Protein AF-A0A816B1X6-F1 (afdb_monomer)

Secondary structure (DSSP, 8-state):
-HHHHHT-SSEEEEE-HHHHH-HHHHHHHHHHHHTT--EEEEE--TT----THHHHHHTTSPPEETT-GGGHHHHHHHHHHHHHHHHHHTT---SS-S--HHHHHHHHHHHHHHHHHHHHHHGGGTT--HHHHHHHHHHHHHHT-TTSHHHHHSTT----------SS-HHHHHHHHHHHHHHHHHHHHHHHHHHHHHHHHHHHHHHHHHHHHHHHHHHHHHHHHHHHHHHHHHHHHHHHHHHHHHHHHHHHHHHHHHHHHHHHHHHHHHHHHHHHHHHHHHHHHHHHHHHHHHHHHHHHHHHHHHHHHHHHHHHHHHHHHHHHHHHHHTTS-----HHHHHHHHHHHHHHHHHHHHTT-

Radius of gyration: 70.16 Å; Cα contacts (8 Å, |Δi|>4): 125; chains: 1; bounding box: 157×41×198 Å

Foldseek 3Di:
DLVCLLPDQEAEAADDPVCLPDPVSLVSLVSNVVSVRHYAYEDQDPPDDRDDSVVVVPPPHDYQYCNPPVCNVVSVVVVLVVSVVSVPVVVDDDPDRPDDPVVVVVVCVVSVVVVVVVVVVVVVPPPADPVRNVVVVVVVVVVPDPPPPVVVVVPPPDDDDPPDDDDDDVVVVVVVVVVVVVVVVVVVVVVVVVVVVVVVVVVVVVVVVVVVVVVVVVVVVVVVVVVVVVVVVVVVVVVVVVVVVVVVVVVVVVVVVVVVVVVVVVVVVVVVVVVVVVVVVVVVVVVVVVVVVVVVVVVVVVVVVVVVVVVVVVVVVVVVVVVVVVVVPVVDDPDDDVVVVVVVVVVVVVVVVVVVVVVD

Solvent-accessible surface area (backbone atoms only — not comparable to full-atom values): 20559 Å² total; per-residue (Å²): 109,71,67,58,54,74,72,38,81,60,45,78,43,72,42,36,66,67,44,72,70,31,70,63,55,50,48,50,57,50,48,33,55,75,70,69,39,50,70,46,45,31,34,57,37,85,85,54,71,77,58,71,78,58,33,65,70,42,77,85,53,74,74,37,48,62,46,40,73,98,42,29,67,64,32,47,52,51,50,52,52,51,54,51,50,51,42,56,74,72,67,56,81,75,83,63,76,90,73,51,74,63,53,58,54,54,49,49,48,53,49,49,56,50,50,46,56,53,39,62,74,54,67,77,51,86,86,44,56,75,68,51,47,51,48,49,53,51,50,52,58,44,71,74,40,94,78,60,70,70,68,66,70,66,71,78,77,72,86,78,86,88,84,87,84,89,75,97,58,61,69,62,54,53,49,51,51,53,50,48,52,52,51,49,53,51,51,51,53,52,50,52,53,50,51,53,50,51,54,51,50,52,53,56,48,52,52,49,53,53,50,50,51,51,50,52,54,51,51,52,52,52,51,52,51,51,51,51,54,51,50,52,51,51,52,52,51,51,52,53,52,53,52,51,52,50,54,50,52,53,51,52,53,52,51,53,51,52,52,51,52,52,52,51,55,48,51,53,51,50,53,52,46,55,51,52,50,54,52,50,53,54,50,52,52,53,53,50,54,51,50,53,50,50,52,52,50,52,53,50,51,52,51,53,51,50,51,49,51,51,54,50,50,51,51,50,51,51,48,52,52,49,50,54,52,48,66,65,52,63,80,74,63,100,70,87,60,62,68,58,53,52,52,51,54,54,50,52,53,54,51,54,52,52,55,56,60,75,74,108

Mean predicted aligned error: 20.48 Å

Sequence (360 aa):
MGEAVENSYVVLLCMTDGYSKSAFCTKEAKYAVEKKIPVIPCMVEKTFRPSGGLGIIKSDLKHIKLFDEDKFDENFEELIDEINAIEIGLGMKSAAPIMDIDFRDHFNAFISEHIESIRNCHLHRENLTENEFGTILYKLIQAFSPETLESFQNDQSNSVDTRQLETHDNNHLIQHLLENDKKLTELVRIQEEIYARNQQYLLEYDERIAAFIRFQEQTNKNFMQQQINQNEHLSSLIHVQEEQQRNYAYLQQSQLFNQNQQSIQLEYRQQDQEKNDRISEQLIQHIQQLTELIVKQQQQHAKDTESLHQLVNQSLENNNQYFSLLHVQHRQANQFDFNLFMKLVQTIILLCTLLAVLKK

Structure (mmCIF, N/CA/C/O backbone):
data_AF-A0A816B1X6-F1
#
_entry.id   AF-A0A816B1X6-F1
#
loop_
_atom_site.group_PDB
_atom_site.id
_atom_site.type_symbol
_atom_site.label_atom_id
_atom_site.label_alt_id
_atom_site.label_comp_id
_atom_site.label_asym_id
_atom_site.label_entity_id
_atom_site.label_seq_id
_atom_site.pdbx_PDB_ins_code
_atom_site.Cartn_x
_atom_site.Cartn_y
_atom_site.Cartn_z
_atom_site.occupancy
_atom_site.B_iso_or_equiv
_atom_site.auth_seq_id
_atom_site.auth_comp_id
_atom_site.auth_asym_id
_atom_site.auth_atom_id
_atom_site.pdbx_PDB_model_num
ATOM 1 N N . MET A 1 1 ? 27.777 6.962 -15.784 1.00 59.69 1 MET A N 1
ATOM 2 C CA . MET A 1 1 ? 28.143 5.596 -16.223 1.00 59.69 1 MET A CA 1
ATOM 3 C C . MET A 1 1 ? 27.628 4.541 -15.249 1.00 59.69 1 MET A C 1
ATOM 5 O O . MET A 1 1 ? 26.728 3.818 -15.641 1.00 59.69 1 MET A O 1
ATOM 9 N N . GLY A 1 2 ? 28.057 4.508 -13.977 1.00 74.00 2 GLY A N 1
ATOM 10 C CA . GLY A 1 2 ? 27.531 3.533 -12.996 1.00 74.00 2 GLY A CA 1
ATOM 11 C C . GLY A 1 2 ? 26.004 3.556 -12.814 1.00 74.00 2 GLY A C 1
ATOM 12 O O . GLY A 1 2 ? 25.383 2.503 -12.815 1.00 74.00 2 GLY A O 1
ATOM 13 N N . GLU A 1 3 ? 25.400 4.745 -12.774 1.00 77.69 3 GLU A N 1
ATOM 14 C CA . GLU A 1 3 ? 23.940 4.921 -12.681 1.00 77.69 3 GLU A CA 1
ATOM 15 C C . GLU A 1 3 ? 23.177 4.338 -13.884 1.00 77.69 3 GLU A C 1
ATOM 17 O O . GLU A 1 3 ? 22.085 3.802 -13.724 1.00 77.69 3 GLU A O 1
ATOM 22 N N . ALA A 1 4 ? 23.755 4.392 -15.089 1.00 81.75 4 ALA A N 1
ATOM 23 C CA . ALA A 1 4 ? 23.133 3.799 -16.271 1.00 81.75 4 ALA A CA 1
ATOM 24 C C . ALA A 1 4 ? 23.114 2.271 -16.157 1.00 81.75 4 ALA A C 1
ATOM 26 O O . ALA A 1 4 ? 22.091 1.653 -16.422 1.00 81.75 4 ALA A O 1
ATOM 27 N N . VAL A 1 5 ? 24.218 1.675 -15.692 1.00 86.00 5 VAL A N 1
ATOM 28 C CA . VAL A 1 5 ? 24.295 0.234 -15.424 1.00 86.00 5 VAL A CA 1
ATOM 29 C C . VAL A 1 5 ? 23.286 -0.157 -14.342 1.00 86.00 5 VAL A C 1
ATOM 31 O O . VAL A 1 5 ? 22.498 -1.060 -14.568 1.00 86.00 5 VAL A O 1
ATOM 34 N N . GLU A 1 6 ? 23.239 0.553 -13.211 1.00 86.56 6 GLU A N 1
ATOM 35 C CA . GLU A 1 6 ? 22.339 0.238 -12.085 1.00 86.56 6 GLU A CA 1
ATOM 36 C C . GLU A 1 6 ? 20.851 0.266 -12.431 1.00 86.56 6 GLU A C 1
ATOM 38 O O . GLU A 1 6 ? 20.090 -0.532 -11.889 1.00 86.56 6 GLU A O 1
ATOM 43 N N . ASN A 1 7 ? 20.450 1.162 -13.330 1.00 84.06 7 ASN A N 1
ATOM 44 C CA . ASN A 1 7 ? 19.066 1.279 -13.786 1.00 84.06 7 ASN A CA 1
ATOM 45 C C . ASN A 1 7 ? 18.779 0.449 -15.048 1.00 84.06 7 ASN A C 1
ATOM 47 O O . ASN A 1 7 ? 17.659 0.478 -15.557 1.00 84.06 7 ASN A O 1
ATOM 51 N N . SER A 1 8 ? 19.775 -0.268 -15.577 1.00 86.25 8 SER A N 1
ATOM 52 C CA . SER A 1 8 ? 19.594 -1.103 -16.760 1.00 86.25 8 SER A CA 1
ATOM 53 C C . SER A 1 8 ? 18.896 -2.404 -16.407 1.00 86.25 8 SER A C 1
ATOM 55 O O . SER A 1 8 ? 19.219 -3.073 -15.427 1.00 86.25 8 SER A O 1
ATOM 57 N N . TYR A 1 9 ? 17.979 -2.795 -17.285 1.00 87.44 9 TYR A N 1
ATOM 58 C CA . TYR A 1 9 ? 17.340 -4.099 -17.235 1.00 87.44 9 TYR A CA 1
ATOM 59 C C . TYR A 1 9 ? 18.311 -5.237 -17.588 1.00 87.44 9 TYR A C 1
ATOM 61 O O . TYR A 1 9 ? 18.392 -6.264 -16.917 1.00 87.44 9 TYR A O 1
ATOM 69 N N . VAL A 1 10 ? 19.078 -5.009 -18.649 1.00 90.50 10 VAL A N 1
ATOM 70 C CA . VAL A 1 10 ? 20.092 -5.901 -19.200 1.00 90.50 10 VAL A CA 1
ATOM 71 C C . VAL A 1 10 ? 21.207 -5.038 -19.779 1.00 90.50 10 VAL A C 1
ATOM 73 O O . VAL A 1 10 ? 20.954 -3.940 -20.276 1.00 90.50 10 VAL A O 1
ATOM 76 N N . VAL A 1 11 ? 22.446 -5.517 -19.714 1.00 91.38 11 VAL A N 1
ATOM 77 C CA . VAL A 1 11 ? 23.609 -4.828 -20.282 1.00 91.38 11 VAL A CA 1
ATOM 78 C C . VAL A 1 11 ? 24.141 -5.620 -21.471 1.00 91.38 11 VAL A C 1
ATOM 80 O O . VAL A 1 11 ? 24.564 -6.767 -21.330 1.00 91.38 11 VAL A O 1
ATOM 83 N N . LEU A 1 12 ? 24.159 -4.997 -22.649 1.00 92.62 12 LEU A N 1
ATOM 84 C CA . LEU A 1 12 ? 24.750 -5.582 -23.852 1.00 92.62 12 LEU A CA 1
ATOM 85 C C . LEU A 1 12 ? 26.245 -5.256 -23.912 1.00 92.62 12 LEU A C 1
ATOM 87 O O . LEU A 1 12 ? 26.636 -4.088 -23.896 1.00 92.62 12 LEU A O 1
ATOM 91 N N . LEU A 1 13 ? 27.094 -6.279 -24.012 1.00 90.75 13 LEU A N 1
ATOM 92 C CA . LEU A 1 13 ? 28.531 -6.090 -24.216 1.00 90.75 13 LEU A CA 1
ATOM 93 C C . LEU A 1 13 ? 28.852 -6.231 -25.699 1.00 90.75 13 LEU A C 1
ATOM 95 O O . LEU A 1 13 ? 29.117 -7.335 -26.174 1.00 90.75 13 LEU A O 1
ATOM 99 N N . CYS A 1 14 ? 28.857 -5.117 -26.426 1.00 90.12 14 CYS A N 1
ATOM 100 C CA . CYS A 1 14 ? 29.304 -5.071 -27.818 1.00 90.12 14 CYS A CA 1
ATOM 101 C C . CYS A 1 14 ? 30.832 -5.204 -27.881 1.00 90.12 14 CYS A C 1
ATOM 103 O O . CYS A 1 14 ? 31.584 -4.233 -27.801 1.00 90.12 14 CYS A O 1
ATOM 105 N N . MET A 1 15 ? 31.293 -6.443 -27.971 1.00 85.19 15 MET A N 1
ATOM 106 C CA . MET A 1 15 ? 32.690 -6.814 -27.836 1.00 85.19 15 MET A CA 1
ATOM 107 C C . MET A 1 15 ? 33.475 -6.619 -29.137 1.00 85.19 15 MET A C 1
ATOM 109 O O . MET A 1 15 ? 33.272 -7.337 -30.119 1.00 85.19 15 MET A O 1
ATOM 113 N N . THR A 1 16 ? 34.424 -5.687 -29.083 1.00 86.94 16 THR A N 1
ATOM 114 C CA . THR A 1 16 ? 35.474 -5.423 -30.081 1.00 86.94 16 THR A CA 1
ATOM 115 C C . THR A 1 16 ? 36.857 -5.496 -29.434 1.00 86.94 16 THR A C 1
ATOM 117 O O . THR A 1 16 ? 36.987 -5.466 -28.202 1.00 86.94 16 THR A O 1
ATOM 120 N N . ASP A 1 17 ? 37.916 -5.498 -30.248 1.00 84.81 17 ASP A N 1
ATOM 121 C CA . ASP A 1 17 ? 39.283 -5.324 -29.740 1.00 84.81 17 ASP A CA 1
ATOM 122 C C . ASP A 1 17 ? 39.435 -4.025 -28.918 1.00 84.81 17 ASP A C 1
ATOM 124 O O . ASP A 1 17 ? 39.965 -4.047 -27.801 1.00 84.81 17 ASP A O 1
ATOM 128 N N . GLY A 1 18 ? 38.866 -2.913 -29.398 1.00 84.00 18 GLY A N 1
ATOM 129 C CA . GLY A 1 18 ? 38.868 -1.623 -28.697 1.00 84.00 18 GLY A CA 1
ATOM 130 C C . GLY A 1 18 ? 38.126 -1.655 -27.357 1.00 84.00 18 GLY A C 1
ATOM 131 O O . GLY A 1 18 ? 38.642 -1.158 -26.352 1.00 84.00 18 GLY A O 1
ATOM 132 N N . TYR A 1 19 ? 36.964 -2.314 -27.307 1.00 85.62 19 TYR A N 1
ATOM 133 C CA . TYR A 1 19 ? 36.205 -2.522 -26.070 1.00 85.62 19 TYR A CA 1
ATOM 134 C C . TYR A 1 19 ? 37.051 -3.255 -25.019 1.00 85.62 19 TYR A C 1
ATOM 136 O O . TYR A 1 19 ? 37.090 -2.865 -23.853 1.00 85.62 19 TYR A O 1
ATOM 144 N N . SER A 1 20 ? 37.794 -4.282 -25.443 1.00 83.00 20 SER A N 1
ATOM 145 C CA . SER A 1 20 ? 38.623 -5.096 -24.547 1.00 83.00 20 SER A CA 1
ATOM 146 C C . SER A 1 20 ? 39.844 -4.378 -23.979 1.00 83.00 20 SER A C 1
ATOM 148 O O . SER A 1 20 ? 40.277 -4.671 -22.864 1.00 83.00 20 SER A O 1
ATOM 150 N N . LYS A 1 21 ? 40.382 -3.414 -24.730 1.00 84.00 21 LYS A N 1
ATOM 151 C CA . LYS A 1 21 ? 41.523 -2.586 -24.320 1.00 84.00 21 LYS A CA 1
ATOM 152 C C . LYS A 1 21 ? 41.098 -1.405 -23.447 1.00 84.00 21 LYS A C 1
ATOM 154 O O . LYS A 1 21 ? 41.918 -0.870 -22.701 1.00 84.00 21 LYS A O 1
ATOM 159 N N . SER A 1 22 ? 39.826 -1.010 -23.500 1.00 86.38 22 SER A N 1
ATOM 160 C CA . SER A 1 22 ? 39.285 0.068 -22.678 1.00 86.38 22 SER A CA 1
ATOM 161 C C . SER A 1 22 ? 39.101 -0.369 -21.222 1.00 86.38 22 SER A C 1
ATOM 163 O O . SER A 1 22 ? 38.270 -1.219 -20.880 1.00 86.38 22 SER A O 1
ATOM 165 N N . ALA A 1 23 ? 39.853 0.274 -20.325 1.00 85.44 23 ALA A N 1
ATOM 166 C CA . ALA A 1 23 ? 39.720 0.071 -18.886 1.00 85.44 23 ALA A CA 1
ATOM 167 C C . ALA A 1 23 ? 38.339 0.498 -18.357 1.00 85.44 23 ALA A C 1
ATOM 169 O O . ALA A 1 23 ? 37.877 -0.063 -17.365 1.00 85.44 23 ALA A O 1
ATOM 170 N N . PHE A 1 24 ? 37.679 1.465 -19.004 1.00 85.94 24 PHE A N 1
ATOM 171 C CA . PHE A 1 24 ? 36.337 1.915 -18.628 1.00 85.94 24 PHE A CA 1
ATOM 172 C C . PHE A 1 24 ? 35.289 0.859 -18.974 1.00 85.94 24 PHE A C 1
ATOM 174 O O . PHE A 1 24 ? 34.599 0.392 -18.073 1.00 85.94 24 PHE A O 1
ATOM 181 N N . CYS A 1 25 ? 35.273 0.378 -20.218 1.00 84.81 25 CYS A N 1
ATOM 182 C CA . CYS A 1 25 ? 34.339 -0.658 -20.666 1.00 84.81 25 CYS A CA 1
ATOM 183 C C . CYS A 1 25 ? 34.497 -1.953 -19.856 1.00 84.81 25 CYS A C 1
ATOM 185 O O . CYS A 1 25 ? 33.522 -2.555 -19.414 1.00 84.81 25 CYS A O 1
ATOM 187 N N . THR A 1 26 ? 35.743 -2.344 -19.563 1.00 86.00 26 THR A N 1
ATOM 188 C CA . THR A 1 26 ? 36.016 -3.516 -18.718 1.00 86.00 26 THR A CA 1
ATOM 189 C C . THR A 1 26 ? 35.516 -3.327 -17.282 1.00 86.00 26 THR A C 1
ATOM 191 O O . THR A 1 26 ? 35.039 -4.282 -16.669 1.00 86.00 26 THR A O 1
ATOM 194 N N . LYS A 1 27 ? 35.628 -2.117 -16.717 1.00 87.75 27 LYS A N 1
ATOM 195 C CA . LYS A 1 27 ? 35.089 -1.809 -15.384 1.00 87.75 27 LYS A CA 1
ATOM 196 C C . LYS A 1 27 ? 33.565 -1.826 -15.380 1.00 87.75 27 LYS A C 1
ATOM 198 O O . LYS A 1 27 ? 33.001 -2.370 -14.443 1.00 87.75 27 LYS A O 1
ATOM 203 N N . GLU A 1 28 ? 32.914 -1.292 -16.408 1.00 89.12 28 GLU A N 1
ATOM 204 C CA . GLU A 1 28 ? 31.451 -1.303 -16.531 1.00 89.12 28 GLU A CA 1
ATOM 205 C C . GLU A 1 28 ? 30.898 -2.722 -16.662 1.00 89.12 28 GLU A C 1
ATOM 207 O O . GLU A 1 28 ? 29.973 -3.082 -15.939 1.00 89.12 28 GLU A O 1
ATOM 212 N N . ALA A 1 29 ? 31.521 -3.559 -17.498 1.00 88.88 29 ALA A N 1
ATOM 213 C CA . ALA A 1 29 ? 31.153 -4.967 -17.625 1.00 88.88 29 ALA A CA 1
ATOM 214 C C . ALA A 1 29 ? 31.277 -5.710 -16.286 1.00 88.88 29 ALA A C 1
ATOM 216 O O . ALA A 1 29 ? 30.368 -6.431 -15.879 1.00 88.88 29 ALA A O 1
ATOM 217 N N . LYS A 1 30 ? 32.386 -5.503 -15.563 1.00 89.31 30 LYS A N 1
ATOM 218 C CA . LYS A 1 30 ? 32.577 -6.081 -14.224 1.00 89.31 30 LYS A CA 1
ATOM 219 C C . LYS A 1 30 ? 31.552 -5.561 -13.227 1.00 89.31 30 LYS A C 1
ATOM 221 O O . LYS A 1 30 ? 31.009 -6.347 -12.464 1.00 89.31 30 LYS A O 1
ATOM 226 N N . TYR A 1 31 ? 31.268 -4.265 -13.263 1.00 91.88 31 TYR A N 1
ATOM 227 C CA . TYR A 1 31 ? 30.310 -3.629 -12.371 1.00 91.88 31 TYR A CA 1
ATOM 228 C C . TYR A 1 31 ? 28.892 -4.179 -12.563 1.00 91.88 31 TYR A C 1
ATOM 230 O O . TYR A 1 31 ? 28.220 -4.479 -11.579 1.00 91.88 31 TYR A O 1
ATOM 238 N N . ALA A 1 32 ? 28.461 -4.388 -13.811 1.00 90.56 32 ALA A N 1
ATOM 239 C CA . ALA A 1 32 ? 27.178 -5.020 -14.118 1.00 90.56 32 ALA A CA 1
ATOM 240 C C . ALA A 1 32 ? 27.084 -6.428 -13.503 1.00 90.56 32 ALA A C 1
ATOM 242 O O . ALA A 1 32 ? 26.118 -6.742 -12.805 1.00 90.56 32 ALA A O 1
ATOM 243 N N . VAL A 1 33 ? 28.137 -7.238 -13.669 1.00 89.38 33 VAL A N 1
ATOM 244 C CA . VAL A 1 33 ? 28.224 -8.587 -13.086 1.00 89.38 33 VAL A CA 1
ATOM 245 C C . VAL A 1 33 ? 28.232 -8.545 -11.553 1.00 89.38 33 VAL A C 1
ATOM 247 O O . VAL A 1 33 ? 27.500 -9.301 -10.915 1.00 89.38 33 VAL A O 1
ATOM 250 N N . GLU A 1 34 ? 29.002 -7.642 -10.938 1.00 90.56 34 GLU A N 1
ATOM 251 C CA . GLU A 1 34 ? 29.050 -7.451 -9.478 1.00 90.56 34 GLU A CA 1
ATOM 252 C C . GLU A 1 34 ? 27.680 -7.074 -8.898 1.00 90.56 34 GLU A C 1
ATOM 254 O O . GLU A 1 34 ? 27.297 -7.548 -7.826 1.00 90.56 34 GLU A O 1
ATOM 259 N N . LYS A 1 35 ? 26.916 -6.256 -9.627 1.00 91.12 35 LYS A N 1
ATOM 260 C CA . LYS A 1 35 ? 25.551 -5.849 -9.271 1.00 91.12 35 LYS A CA 1
ATOM 261 C C . LYS A 1 35 ? 24.489 -6.891 -9.609 1.00 91.12 35 LYS A C 1
ATOM 263 O O . LYS A 1 35 ? 23.323 -6.666 -9.298 1.00 91.12 35 LYS A O 1
ATOM 268 N N . LYS A 1 36 ? 24.885 -8.038 -10.175 1.00 90.75 36 LYS A N 1
ATOM 269 C CA . LYS A 1 36 ? 23.987 -9.112 -10.630 1.00 90.75 36 LYS A CA 1
ATOM 270 C C . LYS A 1 36 ? 22.972 -8.638 -11.672 1.00 90.75 36 LYS A C 1
ATOM 272 O O . LYS A 1 36 ? 21.875 -9.184 -11.751 1.00 90.75 36 LYS A O 1
ATOM 277 N N . ILE A 1 37 ? 23.336 -7.626 -12.453 1.00 90.81 37 ILE A N 1
ATOM 278 C CA . ILE A 1 37 ? 22.537 -7.200 -13.596 1.00 90.81 37 ILE A CA 1
ATOM 279 C C . ILE A 1 37 ? 22.826 -8.180 -14.738 1.00 90.81 37 ILE A C 1
ATOM 281 O O . ILE A 1 37 ? 23.999 -8.472 -14.981 1.00 90.81 37 ILE A O 1
ATOM 285 N N . PRO A 1 38 ? 21.801 -8.718 -15.418 1.00 90.69 38 PRO A N 1
ATOM 286 C CA . PRO A 1 38 ? 21.987 -9.612 -16.554 1.00 90.69 38 PRO A CA 1
ATOM 287 C C . PRO A 1 38 ? 22.848 -8.980 -17.651 1.00 90.69 38 PRO A C 1
ATOM 289 O O . PRO A 1 38 ? 22.697 -7.804 -17.984 1.00 90.69 38 PRO A O 1
ATOM 292 N N . VAL A 1 39 ? 23.750 -9.774 -18.224 1.00 91.38 39 VAL A N 1
ATOM 293 C CA . VAL A 1 39 ? 24.703 -9.320 -19.238 1.00 91.38 39 VAL A CA 1
ATOM 294 C C . VAL A 1 39 ? 24.630 -10.235 -20.454 1.00 91.38 39 VAL A C 1
ATOM 296 O O . VAL A 1 39 ? 24.767 -11.447 -20.303 1.00 91.38 39 VAL A O 1
ATOM 299 N N . ILE A 1 40 ? 24.474 -9.662 -21.651 1.00 92.38 40 ILE A N 1
ATOM 300 C CA . ILE A 1 40 ? 24.482 -10.413 -22.914 1.00 92.38 40 ILE A CA 1
ATOM 301 C C . ILE A 1 40 ? 25.744 -10.052 -23.712 1.00 92.38 40 ILE A C 1
ATOM 303 O O . ILE A 1 40 ? 25.914 -8.899 -24.121 1.00 92.38 40 ILE A O 1
ATOM 307 N N . PRO A 1 41 ? 26.655 -11.011 -23.945 1.00 91.38 41 PRO A N 1
ATOM 308 C CA . PRO A 1 41 ? 27.827 -10.797 -24.776 1.00 91.38 41 PRO A CA 1
ATOM 309 C C . PRO A 1 41 ? 27.483 -10.804 -26.276 1.00 91.38 41 PRO A C 1
ATOM 311 O O . PRO A 1 41 ? 27.160 -11.847 -26.851 1.00 91.38 41 PRO A O 1
ATOM 314 N N . CYS A 1 42 ? 27.666 -9.660 -26.937 1.00 91.31 42 CYS A N 1
ATOM 315 C CA . CYS A 1 42 ? 27.447 -9.482 -28.372 1.00 91.31 42 CYS A CA 1
ATOM 316 C C . CYS A 1 42 ? 28.787 -9.340 -29.106 1.00 91.31 42 CYS A C 1
ATOM 318 O O . CYS A 1 42 ? 29.503 -8.351 -28.962 1.00 91.31 42 CYS A O 1
ATOM 320 N N . MET A 1 43 ? 29.145 -10.330 -29.917 1.00 90.19 43 MET A N 1
ATOM 321 C CA . MET A 1 43 ? 30.335 -10.299 -30.764 1.00 90.19 43 MET A CA 1
ATOM 322 C C . MET A 1 43 ? 30.045 -9.472 -32.016 1.00 90.19 43 MET A C 1
ATOM 324 O O . MET A 1 43 ? 29.336 -9.934 -32.907 1.00 90.19 43 MET A O 1
ATOM 328 N N . VAL A 1 44 ? 30.621 -8.276 -32.099 1.00 88.88 44 VAL A N 1
ATOM 329 C CA . VAL A 1 44 ? 30.455 -7.368 -33.251 1.00 88.88 44 VAL A CA 1
ATOM 330 C C . VAL A 1 44 ? 31.656 -7.390 -34.204 1.00 88.88 44 VAL A C 1
ATOM 332 O O . VAL A 1 44 ? 31.601 -6.824 -35.287 1.00 88.88 44 VAL A O 1
ATOM 335 N N . GLU A 1 45 ? 32.729 -8.103 -33.845 1.00 85.50 45 GLU A N 1
ATOM 336 C CA . GLU A 1 45 ? 33.917 -8.285 -34.681 1.00 85.50 45 GLU A CA 1
ATOM 337 C C . GLU A 1 45 ? 34.259 -9.779 -34.838 1.00 85.50 45 GLU A C 1
ATOM 339 O O . GLU A 1 45 ? 34.415 -10.504 -33.852 1.00 85.50 45 GLU A O 1
ATOM 344 N N . LYS A 1 46 ? 34.416 -10.247 -36.087 1.00 84.44 46 LYS A N 1
ATOM 345 C CA . LYS A 1 46 ? 34.650 -11.668 -36.426 1.00 84.44 46 LYS A CA 1
ATOM 346 C C . LYS A 1 46 ? 35.957 -12.226 -35.866 1.00 84.44 46 LYS A C 1
ATOM 348 O O . LYS A 1 46 ? 36.028 -13.384 -35.454 1.00 84.44 46 LYS A O 1
ATOM 353 N N . THR A 1 47 ? 37.008 -11.416 -35.902 1.00 82.31 47 THR A N 1
ATOM 354 C CA . THR A 1 47 ? 38.367 -11.780 -35.484 1.00 82.31 47 THR A CA 1
ATOM 355 C C . THR A 1 47 ? 38.583 -11.649 -33.987 1.00 82.31 47 THR A C 1
ATOM 357 O O . THR A 1 47 ? 39.560 -12.188 -33.460 1.00 82.31 47 THR A O 1
ATOM 360 N N . PHE A 1 48 ? 37.671 -10.977 -33.286 1.00 83.12 48 PHE A N 1
ATOM 361 C CA . PHE A 1 48 ? 37.831 -10.728 -31.871 1.00 83.12 48 PHE A CA 1
ATOM 362 C C . PHE A 1 48 ? 37.675 -12.020 -31.063 1.00 83.12 48 PHE A C 1
ATOM 364 O O . PHE A 1 48 ? 36.750 -12.814 -31.241 1.00 83.12 48 PHE A O 1
ATOM 371 N N . ARG A 1 49 ? 38.604 -12.238 -30.132 1.00 78.94 49 ARG A N 1
ATOM 372 C CA . ARG A 1 49 ? 38.519 -13.300 -29.131 1.00 78.94 49 ARG A CA 1
ATOM 373 C C . ARG A 1 49 ? 38.678 -12.657 -27.757 1.00 78.94 49 ARG A C 1
ATOM 375 O O . ARG A 1 49 ? 39.784 -12.226 -27.434 1.00 78.94 49 ARG A O 1
ATOM 382 N N . PRO A 1 50 ? 37.612 -12.610 -26.936 1.00 74.12 50 PRO A N 1
ATOM 383 C CA . PRO A 1 50 ? 37.709 -12.010 -25.617 1.00 74.12 50 PRO A CA 1
ATOM 384 C C . PRO A 1 50 ? 38.764 -12.736 -24.786 1.00 74.12 50 PRO A C 1
ATOM 386 O O . PRO A 1 50 ? 38.765 -13.967 -24.706 1.00 74.12 50 PRO A O 1
ATOM 389 N N . SER A 1 51 ? 39.664 -11.957 -24.194 1.00 75.06 51 SER A N 1
ATOM 390 C CA . SER A 1 51 ? 40.772 -12.417 -23.361 1.00 75.06 51 SER A CA 1
ATOM 391 C C . SER A 1 51 ? 40.842 -11.575 -22.080 1.00 75.06 51 SER A C 1
ATOM 393 O O . SER A 1 51 ? 40.198 -10.528 -21.976 1.00 75.06 51 SER A O 1
ATOM 395 N N . GLY A 1 52 ? 41.568 -12.046 -21.062 1.00 75.19 52 GLY A N 1
ATOM 396 C CA . GLY A 1 52 ? 41.721 -11.317 -19.799 1.00 75.19 52 GLY A CA 1
ATOM 397 C C . GLY A 1 52 ? 40.414 -11.194 -19.004 1.00 75.19 52 GLY A C 1
ATOM 398 O O . GLY A 1 52 ? 39.661 -12.157 -18.884 1.00 75.19 52 GLY A O 1
ATOM 399 N N . GLY A 1 53 ? 40.144 -10.009 -18.443 1.00 65.81 53 GLY A N 1
ATOM 400 C CA . GLY A 1 53 ? 39.004 -9.775 -17.542 1.00 65.81 53 GLY A CA 1
ATOM 401 C C . GLY A 1 53 ? 37.627 -10.001 -18.177 1.00 65.81 53 GLY A C 1
ATOM 402 O O . GLY A 1 53 ? 36.729 -10.484 -17.496 1.00 65.81 53 GLY A O 1
ATOM 403 N N . LEU A 1 54 ? 37.477 -9.720 -19.474 1.00 71.94 54 LEU A N 1
ATOM 404 C CA . LEU A 1 54 ? 36.251 -10.031 -20.218 1.00 71.94 54 LEU A CA 1
ATOM 405 C C . LEU A 1 54 ? 36.125 -11.526 -20.505 1.00 71.94 54 LEU A C 1
ATOM 407 O O . LEU A 1 54 ? 35.017 -12.038 -20.526 1.00 71.94 54 LEU A O 1
ATOM 411 N N . GLY A 1 55 ? 37.247 -12.238 -20.652 1.00 68.12 55 GLY A N 1
ATOM 412 C CA . GLY A 1 55 ? 37.277 -13.688 -20.862 1.00 68.12 55 GLY A CA 1
ATOM 413 C C . GLY A 1 55 ? 36.747 -14.511 -19.681 1.00 68.12 55 GLY A C 1
ATOM 414 O O . GLY A 1 55 ? 36.344 -15.649 -19.884 1.00 68.12 55 GLY A O 1
ATOM 415 N N . ILE A 1 56 ? 36.718 -13.944 -18.471 1.00 61.31 56 ILE A N 1
ATOM 416 C CA . ILE A 1 56 ? 36.149 -14.592 -17.275 1.00 61.31 56 ILE A CA 1
ATOM 417 C C . ILE A 1 56 ? 34.630 -14.398 -17.228 1.00 61.31 56 ILE A C 1
ATOM 419 O O . ILE A 1 56 ? 33.902 -15.341 -16.962 1.00 61.31 56 ILE A O 1
ATOM 423 N N . ILE A 1 57 ? 34.147 -13.198 -17.565 1.00 69.25 57 ILE A N 1
ATOM 424 C CA . ILE A 1 57 ? 32.707 -12.913 -17.723 1.00 69.25 57 ILE A CA 1
ATOM 425 C C . ILE A 1 57 ? 32.114 -13.772 -18.859 1.00 69.25 57 ILE A C 1
ATOM 427 O O . ILE A 1 57 ? 30.949 -14.150 -18.840 1.00 69.25 57 ILE A O 1
ATOM 431 N N . LYS A 1 58 ? 32.960 -14.117 -19.834 1.00 65.50 58 LYS A N 1
ATOM 432 C CA . LYS A 1 58 ? 32.657 -14.864 -21.051 1.00 65.50 58 LYS A CA 1
ATOM 433 C C . LYS A 1 58 ? 32.291 -16.338 -20.850 1.00 65.50 58 LYS A C 1
ATOM 435 O O . LYS A 1 58 ? 31.497 -16.849 -21.633 1.00 65.50 58 LYS A O 1
ATOM 440 N N . SER A 1 59 ? 32.945 -17.063 -19.936 1.00 63.56 59 SER A N 1
ATOM 441 C CA . SER A 1 59 ? 32.983 -18.539 -20.016 1.00 63.56 59 SER A CA 1
ATOM 442 C C . SER A 1 59 ? 31.615 -19.198 -19.875 1.00 63.56 59 SER A C 1
ATOM 444 O O . SER A 1 59 ? 31.402 -20.270 -20.438 1.00 63.56 59 SER A O 1
ATOM 446 N N . ASP A 1 60 ? 30.701 -18.523 -19.185 1.00 67.19 60 ASP A N 1
ATOM 447 C CA . ASP A 1 60 ? 29.429 -19.096 -18.759 1.00 67.19 60 ASP A CA 1
ATOM 448 C C . ASP A 1 60 ? 28.236 -18.528 -19.553 1.00 67.19 60 ASP A C 1
ATOM 450 O O . ASP A 1 60 ? 27.099 -18.927 -19.317 1.00 67.19 60 ASP A O 1
ATOM 454 N N . LEU A 1 61 ? 28.480 -17.615 -20.509 1.00 79.81 61 LEU A N 1
ATOM 455 C CA . LEU A 1 61 ? 27.438 -16.889 -21.246 1.00 79.81 61 LEU A CA 1
ATOM 456 C C . LEU A 1 61 ? 27.421 -17.229 -22.744 1.00 79.81 61 LEU A C 1
ATOM 458 O O . LEU A 1 61 ? 28.459 -17.394 -23.399 1.00 79.81 61 LEU A O 1
ATOM 462 N N . LYS A 1 62 ? 26.214 -17.300 -23.314 1.00 84.06 62 LYS A N 1
ATOM 463 C CA . LYS A 1 62 ? 25.994 -17.504 -24.752 1.00 84.06 62 LYS A CA 1
ATOM 464 C C . LYS A 1 62 ? 26.428 -16.260 -25.530 1.00 84.06 62 LYS A C 1
ATOM 466 O O . LYS A 1 62 ? 26.160 -15.141 -25.117 1.00 84.06 62 LYS A O 1
ATOM 471 N N . HIS A 1 63 ? 27.130 -16.461 -26.645 1.00 86.69 63 HIS A N 1
ATOM 472 C CA . HIS A 1 63 ? 27.649 -15.368 -27.469 1.00 86.69 63 HIS A CA 1
ATOM 473 C C . HIS A 1 63 ? 26.808 -15.182 -28.708 1.00 86.69 63 HIS A C 1
ATOM 475 O O . HIS A 1 63 ? 26.744 -16.091 -29.538 1.00 86.69 63 HIS A O 1
ATOM 481 N N . ILE A 1 64 ? 26.303 -13.972 -28.881 1.00 91.69 64 ILE A N 1
ATOM 482 C CA . ILE A 1 64 ? 25.514 -13.621 -30.051 1.00 91.69 64 ILE A CA 1
ATOM 483 C C . ILE A 1 64 ? 26.429 -12.985 -31.087 1.00 91.69 64 ILE A C 1
ATOM 485 O O . ILE A 1 64 ? 27.168 -12.047 -30.788 1.00 91.69 64 ILE A O 1
ATOM 489 N N . LYS A 1 65 ? 26.447 -13.536 -32.301 1.00 92.12 65 LYS A N 1
ATOM 490 C CA . LYS A 1 65 ? 27.398 -13.151 -33.352 1.00 92.12 65 LYS A CA 1
ATOM 491 C C . LYS A 1 65 ? 26.793 -12.111 -34.284 1.00 92.12 65 LYS A C 1
ATOM 493 O O . LYS A 1 65 ? 26.387 -12.422 -35.391 1.00 92.12 65 LYS A O 1
ATOM 498 N N . LEU A 1 66 ? 26.803 -10.856 -33.862 1.00 89.94 66 LEU A N 1
ATOM 499 C CA . LEU A 1 66 ? 26.287 -9.748 -34.670 1.00 89.94 66 LEU A CA 1
ATOM 500 C C . LEU A 1 66 ? 27.217 -9.331 -35.824 1.00 89.94 66 LEU A C 1
ATOM 502 O O . LEU A 1 66 ? 26.826 -8.521 -36.652 1.00 89.94 66 LEU A O 1
ATOM 506 N N . PHE A 1 67 ? 28.436 -9.874 -35.909 1.00 87.50 67 PHE A N 1
ATOM 507 C CA . PHE A 1 67 ? 29.340 -9.630 -37.043 1.00 87.50 67 PHE A CA 1
ATOM 508 C C . PHE A 1 67 ? 29.009 -10.449 -38.304 1.00 87.50 67 PHE A C 1
ATOM 510 O O . PHE A 1 67 ? 29.611 -10.208 -39.349 1.00 87.50 67 PHE A O 1
ATOM 517 N N . ASP A 1 68 ? 28.186 -11.498 -38.189 1.00 88.88 68 ASP A N 1
ATOM 518 C CA . ASP A 1 68 ? 27.925 -12.443 -39.281 1.00 88.88 68 ASP A CA 1
ATOM 519 C C . ASP A 1 68 ? 26.764 -11.933 -40.135 1.00 88.88 68 ASP A C 1
ATOM 521 O O . ASP A 1 68 ? 25.607 -12.153 -39.793 1.00 88.88 68 ASP A O 1
ATOM 525 N N . GLU A 1 69 ? 27.078 -11.210 -41.210 1.00 83.81 69 GLU A N 1
ATOM 526 C CA . GLU A 1 69 ? 26.091 -10.524 -42.055 1.00 83.81 69 GLU A CA 1
ATOM 527 C C . GLU A 1 69 ? 25.049 -11.481 -42.645 1.00 83.81 69 GLU A C 1
ATOM 529 O O . GLU A 1 69 ? 23.857 -11.188 -42.596 1.00 83.81 69 GLU A O 1
ATOM 534 N N . ASP A 1 70 ? 25.480 -12.658 -43.111 1.00 90.50 70 ASP A N 1
ATOM 535 C CA . ASP A 1 70 ? 24.598 -13.678 -43.699 1.00 90.50 70 ASP A CA 1
ATOM 536 C C . ASP A 1 70 ? 23.575 -14.220 -42.689 1.00 90.50 70 ASP A C 1
ATOM 538 O O . ASP A 1 70 ? 22.557 -14.797 -43.068 1.00 90.50 70 ASP A O 1
ATOM 542 N N . LYS A 1 71 ? 23.863 -14.060 -41.394 1.00 91.31 71 LYS A N 1
ATOM 543 C CA . LYS A 1 71 ? 23.047 -14.544 -40.279 1.00 91.31 71 LYS A CA 1
ATOM 544 C C . LYS A 1 71 ? 22.641 -13.427 -39.335 1.00 91.31 71 LYS A C 1
ATOM 546 O O . LYS A 1 71 ? 22.272 -13.708 -38.197 1.00 91.31 71 LYS A O 1
ATOM 551 N N . PHE A 1 72 ? 22.752 -12.170 -39.756 1.00 85.81 72 PHE A N 1
ATOM 552 C CA . PHE A 1 72 ? 22.542 -11.048 -38.853 1.00 85.81 72 PHE A CA 1
ATOM 553 C C . PHE A 1 72 ? 21.130 -11.086 -38.278 1.00 85.81 72 PHE A C 1
ATOM 555 O O . PHE A 1 72 ? 20.986 -11.034 -37.063 1.00 85.81 72 PHE A O 1
ATOM 562 N N . ASP A 1 73 ? 20.117 -11.281 -39.126 1.00 86.81 73 ASP A N 1
ATOM 563 C CA . ASP A 1 73 ? 18.724 -11.387 -38.691 1.00 86.81 73 ASP A CA 1
ATOM 564 C C . ASP A 1 73 ? 18.511 -12.546 -37.712 1.00 86.81 73 ASP A C 1
ATOM 566 O O . ASP A 1 73 ? 17.919 -12.345 -36.659 1.00 86.81 73 ASP A O 1
ATOM 570 N N . GLU A 1 74 ? 19.048 -13.736 -37.998 1.00 93.06 74 GLU A N 1
ATOM 571 C CA . GLU A 1 74 ? 18.942 -14.898 -37.100 1.00 93.06 74 GLU A CA 1
ATOM 572 C C . GLU A 1 74 ? 19.603 -14.627 -35.739 1.00 93.06 74 GLU A C 1
ATOM 574 O O . GLU A 1 74 ? 19.025 -14.903 -34.689 1.00 93.06 74 GLU A O 1
ATOM 579 N N . ASN A 1 75 ? 20.810 -14.055 -35.749 1.00 89.38 75 ASN A N 1
ATOM 580 C CA . ASN A 1 75 ? 21.541 -13.703 -34.533 1.00 89.38 75 ASN A CA 1
ATOM 581 C C . ASN A 1 75 ? 20.866 -12.545 -33.780 1.00 89.38 75 ASN A C 1
ATOM 583 O O . ASN A 1 75 ? 20.960 -12.465 -32.558 1.00 89.38 75 ASN A O 1
ATOM 587 N N . PHE A 1 76 ? 20.202 -11.636 -34.489 1.00 88.19 76 PHE A N 1
ATOM 588 C CA . PHE A 1 76 ? 19.470 -10.535 -33.886 1.00 88.19 76 PHE A CA 1
ATOM 589 C C . PHE A 1 76 ? 18.183 -11.029 -33.222 1.00 88.19 76 PHE A C 1
ATOM 591 O O . PHE A 1 76 ? 17.934 -10.673 -32.078 1.00 88.19 76 PHE A O 1
ATOM 598 N N . GLU A 1 77 ? 17.416 -11.913 -33.864 1.00 90.00 77 GLU A N 1
ATOM 599 C CA . GLU A 1 77 ? 16.275 -12.581 -33.217 1.00 90.00 77 GLU A CA 1
ATOM 600 C C . GLU A 1 77 ? 16.721 -13.356 -31.971 1.00 90.00 77 GLU A C 1
ATOM 602 O O . GLU A 1 77 ? 16.093 -13.264 -30.922 1.00 90.00 77 GLU A O 1
ATOM 607 N N . GLU A 1 78 ? 17.872 -14.032 -32.034 1.00 91.94 78 GLU A N 1
ATOM 608 C CA . GLU A 1 78 ? 18.457 -14.701 -30.870 1.00 91.94 78 GLU A CA 1
ATOM 609 C C . GLU A 1 78 ? 18.766 -13.725 -29.715 1.00 91.94 78 GLU A C 1
ATOM 611 O O . GLU A 1 78 ? 18.602 -14.077 -28.546 1.00 91.94 78 GLU A O 1
ATOM 616 N N . LEU A 1 79 ? 19.188 -12.492 -30.020 1.00 90.19 79 LEU A N 1
ATOM 617 C CA . LEU A 1 79 ? 19.383 -11.435 -29.020 1.00 90.19 79 LEU A CA 1
ATOM 618 C C . LEU A 1 79 ? 18.066 -11.007 -28.388 1.00 90.19 79 LEU A C 1
ATOM 620 O O . LEU A 1 79 ? 17.998 -10.854 -27.169 1.00 90.19 79 LEU A O 1
ATOM 624 N N . ILE A 1 80 ? 17.035 -10.828 -29.206 1.00 90.19 80 ILE A N 1
ATOM 625 C CA . ILE A 1 80 ? 15.698 -10.471 -28.740 1.00 90.19 80 ILE A CA 1
ATOM 626 C C . ILE A 1 80 ? 15.145 -11.564 -27.820 1.00 90.19 80 ILE A C 1
ATOM 628 O O . ILE A 1 80 ? 14.670 -11.259 -26.725 1.00 90.19 80 ILE A O 1
ATOM 632 N N . ASP A 1 81 ? 15.273 -12.829 -28.215 1.00 90.75 81 ASP A N 1
ATOM 633 C CA . ASP A 1 81 ? 14.855 -13.981 -27.416 1.00 90.75 81 ASP A CA 1
ATOM 634 C C . ASP A 1 81 ? 15.575 -14.037 -26.064 1.00 90.75 81 ASP A C 1
ATOM 636 O O . ASP A 1 81 ? 14.940 -14.282 -25.038 1.00 90.75 81 ASP A O 1
ATOM 640 N N . GLU A 1 82 ? 16.881 -13.761 -26.031 1.00 89.81 82 GLU A N 1
ATOM 641 C CA . GLU A 1 82 ? 17.657 -13.745 -24.788 1.00 89.81 82 GLU A CA 1
ATOM 642 C C . GLU A 1 82 ? 17.212 -12.604 -23.855 1.00 89.81 82 GLU A C 1
ATOM 644 O O . GLU A 1 82 ? 17.027 -12.816 -22.654 1.00 89.81 82 GLU A O 1
ATOM 649 N N . ILE A 1 83 ? 16.964 -11.404 -24.396 1.00 90.19 83 ILE A N 1
ATOM 650 C CA . ILE A 1 83 ? 16.434 -10.271 -23.620 1.00 90.19 83 ILE A CA 1
ATOM 651 C C . ILE A 1 83 ? 15.050 -10.613 -23.051 1.00 90.19 83 ILE A C 1
ATOM 653 O O . ILE A 1 83 ? 14.800 -10.383 -21.867 1.00 90.19 83 ILE A O 1
ATOM 657 N N . ASN A 1 84 ? 14.174 -11.217 -23.856 1.00 88.06 84 ASN A N 1
ATOM 658 C CA . ASN A 1 84 ? 12.833 -11.629 -23.435 1.00 88.06 84 ASN A CA 1
ATOM 659 C C . ASN A 1 84 ? 12.859 -12.791 -22.425 1.00 88.06 84 ASN A C 1
ATOM 661 O O . ASN A 1 84 ? 11.986 -12.894 -21.562 1.00 88.06 84 ASN A O 1
ATOM 665 N N . ALA A 1 85 ? 13.845 -13.685 -22.501 1.00 86.38 85 ALA A N 1
ATOM 666 C CA . ALA A 1 85 ? 14.015 -14.758 -21.526 1.00 86.38 85 ALA A CA 1
ATOM 667 C C . ALA A 1 85 ? 14.417 -14.202 -20.153 1.00 86.38 85 ALA A C 1
ATOM 669 O O . ALA A 1 85 ? 13.876 -14.627 -19.127 1.00 86.38 85 ALA A O 1
ATOM 670 N N . ILE A 1 86 ? 15.314 -13.210 -20.139 1.00 86.88 86 ILE A N 1
ATOM 671 C CA . ILE A 1 86 ? 15.647 -12.438 -18.938 1.00 86.88 86 ILE A CA 1
ATOM 672 C C . ILE A 1 86 ? 14.377 -11.739 -18.429 1.00 86.88 86 ILE A C 1
ATOM 674 O O . ILE A 1 86 ? 14.049 -11.917 -17.250 1.00 86.88 86 ILE A O 1
ATOM 678 N N . GLU A 1 87 ? 13.628 -11.093 -19.348 1.00 81.62 87 GLU A N 1
ATOM 679 C CA . GLU A 1 87 ? 12.202 -10.697 -19.253 1.00 81.62 87 GLU A CA 1
ATOM 680 C C . GLU A 1 87 ? 11.420 -11.404 -18.147 1.00 81.62 87 GLU A C 1
ATOM 682 O O . GLU A 1 87 ? 11.111 -10.930 -17.044 1.00 81.62 87 GLU A O 1
ATOM 687 N N . ILE A 1 88 ? 11.127 -12.635 -18.539 1.00 81.75 88 ILE A N 1
ATOM 688 C CA . ILE A 1 88 ? 10.253 -13.580 -17.880 1.00 81.75 88 ILE A CA 1
ATOM 689 C C . ILE A 1 88 ? 10.912 -14.108 -16.603 1.00 81.75 88 ILE A C 1
ATOM 691 O O . ILE A 1 88 ? 10.238 -14.258 -15.581 1.00 81.75 88 ILE A O 1
ATOM 695 N N . GLY A 1 89 ? 12.226 -14.358 -16.634 1.00 79.75 89 GLY A N 1
ATOM 696 C CA . GLY A 1 89 ? 12.995 -14.850 -15.491 1.00 79.75 89 GLY A CA 1
ATOM 697 C C . GLY A 1 89 ? 12.980 -13.904 -14.286 1.00 79.75 89 GLY A C 1
ATOM 698 O O . GLY A 1 89 ? 13.010 -14.367 -13.145 1.00 79.75 89 GLY A O 1
ATOM 699 N N . LEU A 1 90 ? 12.861 -12.594 -14.521 1.00 74.69 90 LEU A N 1
ATOM 700 C CA . LEU A 1 90 ? 12.749 -11.575 -13.470 1.00 74.69 90 LEU A CA 1
ATOM 701 C C . LEU A 1 90 ? 11.308 -11.352 -12.970 1.00 74.69 90 LEU A C 1
ATOM 703 O O . LEU A 1 90 ? 11.084 -10.530 -12.081 1.00 74.69 90 LEU A O 1
ATOM 707 N N . GLY A 1 91 ? 10.327 -12.106 -13.482 1.00 62.62 91 GLY A N 1
ATOM 708 C CA . GLY A 1 91 ? 8.938 -12.055 -13.016 1.00 62.62 91 GLY A CA 1
ATOM 709 C C . GLY A 1 91 ? 8.208 -10.758 -13.373 1.00 62.62 91 GLY A C 1
ATOM 710 O O . GLY A 1 91 ? 7.196 -10.425 -12.746 1.00 62.62 91 GLY A O 1
ATOM 711 N N . MET A 1 92 ? 8.703 -10.018 -14.366 1.00 64.81 92 MET A N 1
ATOM 712 C CA . MET A 1 92 ? 8.038 -8.822 -14.870 1.00 64.81 92 MET A CA 1
ATOM 713 C C . MET A 1 92 ? 6.783 -9.250 -15.641 1.00 64.81 92 MET A C 1
ATOM 715 O O . MET A 1 92 ? 6.833 -10.065 -16.560 1.00 64.81 92 MET A O 1
ATOM 719 N N . LYS A 1 93 ? 5.610 -8.761 -15.218 1.00 44.62 93 LYS A N 1
ATOM 720 C CA . LYS A 1 93 ? 4.352 -9.011 -15.932 1.00 44.62 93 LYS A CA 1
ATOM 721 C C . LYS A 1 93 ? 4.384 -8.211 -17.232 1.00 44.62 93 LYS A C 1
ATOM 723 O O . LYS A 1 93 ? 4.108 -7.016 -17.201 1.00 44.62 93 LYS A O 1
ATOM 728 N N . SER A 1 94 ? 4.704 -8.870 -18.343 1.00 43.97 94 SER A N 1
ATOM 729 C CA . SER A 1 94 ? 4.639 -8.262 -19.673 1.00 43.97 94 SER A CA 1
ATOM 730 C C . SER A 1 94 ? 3.219 -7.749 -19.944 1.00 43.97 94 SER A C 1
ATOM 732 O O . SER A 1 94 ? 2.257 -8.516 -20.033 1.00 43.97 94 SER A O 1
ATOM 734 N N . ALA A 1 95 ? 3.090 -6.430 -20.057 1.00 41.56 95 ALA A N 1
ATOM 735 C CA . ALA A 1 95 ? 2.023 -5.793 -20.806 1.00 41.56 95 ALA A CA 1
ATOM 736 C C . ALA A 1 95 ? 2.654 -5.379 -22.142 1.00 41.56 95 ALA A C 1
ATOM 738 O O . ALA A 1 95 ? 3.166 -4.273 -22.254 1.00 41.56 95 ALA A O 1
ATOM 739 N N . ALA A 1 96 ? 2.636 -6.306 -23.107 1.00 46.16 96 ALA A N 1
ATOM 740 C CA . ALA A 1 96 ? 3.319 -6.250 -24.408 1.00 46.16 96 ALA A CA 1
ATOM 741 C C . ALA A 1 96 ? 4.856 -6.447 -24.346 1.00 46.16 96 ALA A C 1
ATOM 743 O O . ALA A 1 96 ? 5.471 -6.140 -23.323 1.00 46.16 96 ALA A O 1
ATOM 744 N N . PRO A 1 97 ? 5.478 -7.020 -25.400 1.00 45.09 97 PRO A N 1
ATOM 745 C CA . PRO A 1 97 ? 6.934 -7.064 -25.516 1.00 45.09 97 PRO A CA 1
ATOM 746 C C . PRO A 1 97 ? 7.481 -5.634 -25.490 1.00 45.09 97 PRO A C 1
ATOM 748 O O . PRO A 1 97 ? 7.000 -4.772 -26.222 1.00 45.09 97 PRO A O 1
ATOM 751 N N . ILE A 1 98 ? 8.478 -5.380 -24.640 1.00 46.78 98 ILE A N 1
ATOM 752 C CA . ILE A 1 98 ? 9.088 -4.051 -24.452 1.00 46.78 98 ILE A CA 1
ATOM 753 C C . ILE A 1 98 ? 9.745 -3.532 -25.749 1.00 46.78 98 ILE A C 1
ATOM 755 O O . ILE A 1 98 ? 9.955 -2.330 -25.906 1.00 46.78 98 ILE A O 1
ATOM 759 N N . MET A 1 99 ? 10.038 -4.416 -26.705 1.00 49.31 99 MET A N 1
ATOM 760 C CA . MET A 1 99 ? 10.628 -4.060 -27.992 1.00 49.31 99 MET A CA 1
ATOM 761 C C . MET A 1 99 ? 9.557 -3.965 -29.080 1.00 49.31 99 MET A C 1
ATOM 763 O O . MET A 1 99 ? 9.184 -4.958 -29.702 1.00 49.31 99 MET A O 1
ATOM 767 N N . ASP A 1 100 ? 9.069 -2.743 -29.292 1.00 46.75 100 ASP A N 1
ATOM 768 C CA . ASP A 1 100 ? 8.277 -2.385 -30.468 1.00 46.75 100 ASP A CA 1
ATOM 769 C C . ASP A 1 100 ? 9.162 -2.408 -31.731 1.00 46.75 100 ASP A C 1
ATOM 771 O O . ASP A 1 100 ? 10.390 -2.277 -31.654 1.00 46.75 100 ASP A O 1
ATOM 775 N N . ILE A 1 101 ? 8.533 -2.553 -32.897 1.00 47.34 101 ILE A N 1
ATOM 776 C CA . ILE A 1 101 ? 9.169 -2.633 -34.228 1.00 47.34 101 ILE A CA 1
ATOM 777 C C . ILE A 1 101 ? 10.160 -1.471 -34.457 1.00 47.34 101 ILE A C 1
ATOM 779 O O . ILE A 1 101 ? 11.215 -1.663 -35.065 1.00 47.34 101 ILE A O 1
ATOM 783 N N . ASP A 1 102 ? 9.896 -0.312 -33.846 1.00 52.50 102 ASP A N 1
ATOM 784 C CA . ASP A 1 102 ? 10.763 0.865 -33.880 1.00 52.50 102 ASP A CA 1
ATOM 785 C C . ASP A 1 102 ? 12.184 0.610 -33.345 1.00 52.50 102 ASP A C 1
ATOM 787 O O . ASP A 1 102 ? 13.134 1.160 -33.896 1.00 52.50 102 ASP A O 1
ATOM 791 N N . PHE A 1 103 ? 12.408 -0.202 -32.303 1.00 53.56 103 PHE A N 1
ATOM 792 C CA . PHE A 1 103 ? 13.779 -0.407 -31.795 1.00 53.56 103 PHE A CA 1
ATOM 793 C C . PHE A 1 103 ? 14.632 -1.218 -32.771 1.00 53.56 103 PHE A C 1
ATOM 795 O O . PHE A 1 103 ? 15.801 -0.894 -32.966 1.00 53.56 103 PHE A O 1
ATOM 802 N N . ARG A 1 104 ? 14.053 -2.243 -33.410 1.00 52.59 104 ARG A N 1
ATOM 803 C CA . ARG A 1 104 ? 14.742 -3.034 -34.438 1.00 52.59 104 ARG A CA 1
ATOM 804 C C . ARG A 1 104 ? 15.149 -2.145 -35.603 1.00 52.59 104 ARG A C 1
ATOM 806 O O . ARG A 1 104 ? 16.298 -2.208 -36.023 1.00 52.59 104 ARG A O 1
ATOM 813 N N . ASP A 1 105 ? 14.252 -1.280 -36.064 1.00 56.25 105 ASP A N 1
ATOM 814 C CA . ASP A 1 105 ? 14.533 -0.375 -37.176 1.00 56.25 105 ASP A CA 1
ATOM 815 C C . ASP A 1 105 ? 15.588 0.681 -36.803 1.00 56.25 105 ASP A C 1
ATOM 817 O O . ASP A 1 105 ? 16.527 0.905 -37.568 1.00 56.25 105 ASP A O 1
ATOM 821 N N . HIS A 1 106 ? 15.528 1.262 -35.597 1.00 53.41 106 HIS A N 1
ATOM 822 C CA . HIS A 1 106 ? 16.541 2.213 -35.116 1.00 53.41 106 HIS A CA 1
ATOM 823 C C . HIS A 1 106 ? 17.900 1.554 -34.833 1.00 53.41 106 HIS A C 1
ATOM 825 O O . HIS A 1 106 ? 18.943 2.142 -35.123 1.00 53.41 106 HIS A O 1
ATOM 831 N N . PHE A 1 107 ? 17.919 0.336 -34.288 1.00 51.53 107 PHE A N 1
ATOM 832 C CA . PHE A 1 107 ? 19.149 -0.412 -34.036 1.00 51.53 107 PHE A CA 1
ATOM 833 C C . PHE A 1 107 ? 19.778 -0.892 -35.346 1.00 51.53 107 PHE A C 1
ATOM 835 O O . PHE A 1 107 ? 20.982 -0.740 -35.533 1.00 51.53 107 PHE A O 1
ATOM 842 N N . ASN A 1 108 ? 18.974 -1.383 -36.291 1.00 54.44 108 ASN A N 1
ATOM 843 C CA . ASN A 1 108 ? 19.433 -1.734 -37.632 1.00 54.44 108 ASN A CA 1
ATOM 844 C C . ASN A 1 108 ? 19.951 -0.511 -38.386 1.00 54.44 108 ASN A C 1
ATOM 846 O O . ASN A 1 108 ? 20.968 -0.627 -39.062 1.00 54.44 108 ASN A O 1
ATOM 850 N N . ALA A 1 109 ? 19.319 0.658 -38.242 1.00 56.53 109 ALA A N 1
ATOM 851 C CA . ALA A 1 109 ? 19.826 1.911 -38.797 1.00 56.53 109 ALA A CA 1
ATOM 852 C C . ALA A 1 109 ? 21.175 2.299 -38.170 1.00 56.53 109 ALA A C 1
ATOM 854 O O . ALA A 1 109 ? 22.129 2.552 -38.898 1.00 56.53 109 ALA A O 1
ATOM 855 N N . PHE A 1 110 ? 21.293 2.252 -36.839 1.00 54.03 110 PHE A N 1
ATOM 856 C CA . PHE A 1 110 ? 22.537 2.541 -36.119 1.00 54.03 110 PHE A CA 1
ATOM 857 C C . PHE A 1 110 ? 23.680 1.591 -36.512 1.00 54.03 110 PHE A C 1
ATOM 859 O O . PHE A 1 110 ? 24.797 2.037 -36.790 1.00 54.03 110 PHE A O 1
ATOM 866 N N . ILE A 1 111 ? 23.402 0.284 -36.556 1.00 50.94 111 ILE A N 1
ATOM 867 C CA . ILE A 1 111 ? 24.369 -0.748 -36.933 1.00 50.94 111 ILE A CA 1
ATOM 868 C C . ILE A 1 111 ? 24.724 -0.640 -38.412 1.00 50.94 111 ILE A C 1
ATOM 870 O O . ILE A 1 111 ? 25.904 -0.699 -38.731 1.00 50.94 111 ILE A O 1
ATOM 874 N N . SER A 1 112 ? 23.756 -0.428 -39.306 1.00 55.00 112 SER A N 1
ATOM 875 C CA . SER A 1 112 ? 24.025 -0.249 -40.737 1.00 55.00 112 SER A CA 1
ATOM 876 C C . SER A 1 112 ? 24.875 0.993 -40.981 1.00 55.00 112 SER A C 1
ATOM 878 O O . SER A 1 112 ? 25.858 0.899 -41.698 1.00 55.00 112 SER A O 1
ATOM 880 N N . GLU A 1 113 ? 24.587 2.115 -40.319 1.00 52.28 113 GLU A N 1
ATOM 881 C CA . GLU A 1 113 ? 25.361 3.358 -40.432 1.00 52.28 113 GLU A CA 1
ATOM 882 C C . GLU A 1 113 ? 26.804 3.193 -39.917 1.00 52.28 113 GLU A C 1
ATOM 884 O O . GLU A 1 113 ? 27.757 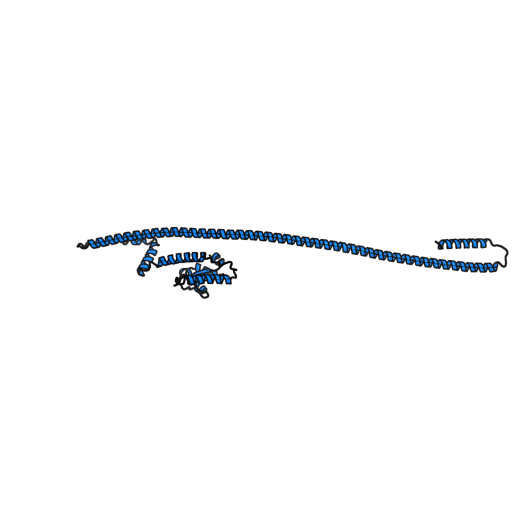3.647 -40.552 1.00 52.28 113 GLU A O 1
ATOM 889 N N . HIS A 1 114 ? 27.004 2.480 -38.804 1.00 50.78 114 HIS A N 1
ATOM 890 C CA . HIS A 1 114 ? 28.343 2.248 -38.250 1.00 50.78 114 HIS A CA 1
ATOM 891 C C . HIS A 1 114 ? 29.117 1.155 -38.997 1.00 50.78 114 HIS A C 1
ATOM 893 O O . HIS A 1 114 ? 30.316 1.312 -39.225 1.00 50.78 114 HIS A O 1
ATOM 899 N N . ILE A 1 115 ? 28.458 0.074 -39.426 1.00 48.97 115 ILE A N 1
ATOM 900 C CA . ILE A 1 115 ? 29.057 -0.953 -40.286 1.00 48.97 115 ILE A CA 1
ATOM 901 C C . ILE A 1 115 ? 29.403 -0.349 -41.638 1.00 48.97 115 ILE A C 1
ATOM 903 O O . ILE A 1 115 ? 30.476 -0.646 -42.137 1.00 48.97 115 ILE A O 1
ATOM 907 N N . GLU A 1 116 ? 28.566 0.512 -42.215 1.00 49.31 116 GLU A N 1
ATOM 908 C CA . GLU A 1 116 ? 28.834 1.197 -43.480 1.00 49.31 116 GLU A CA 1
ATOM 909 C C . GLU A 1 116 ? 29.960 2.225 -43.333 1.00 49.31 116 GLU A C 1
ATOM 911 O O . GLU A 1 116 ? 30.823 2.297 -44.200 1.00 49.31 116 GLU A O 1
ATOM 916 N N . SER A 1 117 ? 30.068 2.921 -42.198 1.00 47.19 117 SER A N 1
ATOM 917 C CA . SER A 1 117 ? 31.239 3.748 -41.869 1.00 47.19 117 SER A CA 1
ATOM 918 C C . SER A 1 117 ? 32.530 2.908 -41.775 1.00 47.19 117 SER A C 1
ATOM 920 O O . SER A 1 117 ? 33.563 3.261 -42.352 1.00 47.19 117 SER A O 1
ATOM 922 N N . ILE A 1 118 ? 32.462 1.718 -41.163 1.00 43.00 118 ILE A N 1
ATOM 923 C CA . ILE A 1 118 ? 33.576 0.753 -41.090 1.00 43.00 118 ILE A CA 1
ATOM 924 C C . ILE A 1 118 ? 33.874 0.118 -42.466 1.00 43.00 118 ILE A C 1
ATOM 926 O O . ILE A 1 118 ? 35.039 -0.055 -42.825 1.00 43.00 118 ILE A O 1
ATOM 930 N N . ARG A 1 119 ? 32.850 -0.182 -43.275 1.00 43.31 119 ARG A N 1
ATOM 931 C CA . ARG A 1 119 ? 32.941 -0.733 -44.639 1.00 43.31 119 ARG A CA 1
ATOM 932 C C . ARG A 1 119 ? 33.475 0.291 -45.615 1.00 43.31 119 ARG A C 1
ATOM 934 O O . ARG A 1 119 ? 34.284 -0.083 -46.443 1.00 43.31 119 ARG A O 1
ATOM 941 N N . ASN A 1 120 ? 33.103 1.559 -45.516 1.00 47.03 120 ASN A N 1
ATOM 942 C CA . ASN A 1 120 ? 33.645 2.629 -46.353 1.00 47.03 120 ASN A CA 1
ATOM 943 C C . ASN A 1 120 ? 35.136 2.846 -46.060 1.00 47.03 120 ASN A C 1
ATOM 945 O O . ASN A 1 120 ? 35.910 3.114 -46.975 1.00 47.03 120 ASN A O 1
ATOM 949 N N . CYS A 1 121 ? 35.575 2.584 -44.824 1.00 43.72 121 CYS A N 1
ATOM 950 C CA . CYS A 1 121 ? 36.998 2.469 -44.500 1.00 43.72 121 CYS A CA 1
ATOM 951 C C . CYS A 1 121 ? 37.659 1.194 -45.078 1.00 43.72 121 CYS A C 1
ATOM 953 O O . CYS A 1 121 ? 38.879 1.158 -45.241 1.00 43.72 121 CYS A O 1
ATOM 955 N N . HIS A 1 122 ? 36.888 0.145 -45.392 1.00 38.84 122 HIS A N 1
ATOM 956 C CA . HIS A 1 122 ? 37.365 -1.166 -45.862 1.00 38.84 122 HIS A CA 1
ATOM 957 C C . HIS A 1 122 ? 37.216 -1.416 -47.379 1.00 38.84 122 HIS A C 1
ATOM 959 O O . HIS A 1 122 ? 37.952 -2.230 -47.926 1.00 38.84 122 HIS A O 1
ATOM 965 N N . LEU A 1 123 ? 36.300 -0.737 -48.075 1.00 41.03 123 LEU A N 1
ATOM 966 C CA . LEU A 1 123 ? 35.910 -0.987 -49.471 1.00 41.03 123 LEU A CA 1
ATOM 967 C C . LEU A 1 123 ? 36.796 -0.264 -50.496 1.00 41.03 123 LEU A C 1
ATOM 969 O O . LEU A 1 123 ? 36.773 -0.601 -51.673 1.00 41.03 123 LEU A O 1
ATOM 973 N N . HIS A 1 124 ? 37.652 0.674 -50.084 1.00 44.28 124 HIS A N 1
ATOM 974 C CA . HIS A 1 124 ? 38.710 1.222 -50.955 1.00 44.28 124 HIS A CA 1
ATOM 975 C C . HIS A 1 124 ? 39.977 0.349 -51.004 1.00 44.28 124 HIS A C 1
ATOM 977 O O . HIS A 1 124 ? 41.026 0.780 -51.472 1.00 44.28 124 HIS A O 1
ATOM 983 N N . ARG A 1 125 ? 39.888 -0.898 -50.533 1.00 41.38 125 ARG A N 1
ATOM 984 C CA . ARG A 1 125 ? 41.014 -1.828 -50.385 1.00 41.38 125 ARG A CA 1
ATOM 985 C C . ARG A 1 125 ? 41.257 -2.708 -51.618 1.00 41.38 125 ARG A C 1
ATOM 987 O O . ARG A 1 125 ? 42.311 -3.324 -51.708 1.00 41.38 125 ARG A O 1
ATOM 994 N N . GLU A 1 126 ? 40.334 -2.751 -52.581 1.00 39.81 126 GLU A N 1
ATOM 995 C CA . GLU A 1 126 ? 40.378 -3.743 -53.673 1.00 39.81 126 GLU A CA 1
ATOM 996 C C . GLU A 1 126 ? 41.373 -3.456 -54.813 1.00 39.81 126 GLU A C 1
ATOM 998 O O . GLU A 1 126 ? 41.549 -4.313 -55.670 1.00 39.81 126 GLU A O 1
ATOM 1003 N N . ASN A 1 127 ? 42.091 -2.327 -54.822 1.00 45.00 127 ASN A N 1
ATOM 1004 C CA . ASN A 1 127 ? 43.118 -2.050 -55.846 1.00 45.00 127 ASN A CA 1
ATOM 1005 C C . ASN A 1 127 ? 44.446 -1.520 -55.290 1.00 45.00 127 ASN A C 1
ATOM 1007 O O . ASN A 1 127 ? 45.245 -0.958 -56.034 1.00 45.00 127 ASN A O 1
ATOM 1011 N N . LEU A 1 128 ? 44.693 -1.684 -53.993 1.00 42.44 128 LEU A N 1
ATOM 1012 C CA . LEU A 1 128 ? 45.919 -1.208 -53.362 1.00 42.44 128 LEU A CA 1
ATOM 1013 C C . LEU A 1 128 ? 46.646 -2.398 -52.750 1.00 42.44 128 LEU A C 1
ATOM 1015 O O . LEU A 1 128 ? 46.105 -3.109 -51.904 1.00 42.44 128 LEU A O 1
ATOM 1019 N N . THR A 1 129 ? 47.882 -2.623 -53.185 1.00 54.94 129 THR A N 1
ATOM 1020 C CA . THR A 1 129 ? 48.775 -3.596 -52.549 1.00 54.94 129 THR A CA 1
ATOM 1021 C C . THR A 1 129 ? 48.937 -3.254 -51.059 1.00 54.94 129 THR A C 1
ATOM 1023 O O . THR A 1 129 ? 48.797 -2.093 -50.670 1.00 54.94 129 THR A O 1
ATOM 1026 N N . GLU A 1 130 ? 49.244 -4.226 -50.188 1.00 43.31 130 GLU A N 1
ATOM 1027 C CA . GLU A 1 130 ? 49.432 -3.971 -48.740 1.00 43.31 130 GLU A CA 1
ATOM 1028 C C . GLU A 1 130 ? 50.425 -2.822 -48.457 1.00 43.31 130 GLU A C 1
ATOM 1030 O O . GLU A 1 130 ? 50.252 -2.080 -47.489 1.00 43.31 130 GLU A O 1
ATOM 1035 N N . ASN A 1 131 ? 51.402 -2.606 -49.347 1.00 43.12 131 ASN A N 1
ATOM 1036 C CA . ASN A 1 131 ? 52.327 -1.470 -49.298 1.00 43.12 131 ASN A CA 1
ATOM 1037 C C . ASN A 1 131 ? 51.674 -0.125 -49.660 1.00 43.12 131 ASN A C 1
ATOM 1039 O O . ASN A 1 131 ? 52.018 0.898 -49.069 1.00 43.12 131 ASN A O 1
ATOM 1043 N N . GLU A 1 132 ? 50.730 -0.088 -50.595 1.00 45.69 132 GLU A N 1
ATOM 1044 C CA . GLU A 1 132 ? 50.029 1.137 -50.993 1.00 45.69 132 GLU A CA 1
ATOM 1045 C C . GLU A 1 132 ? 48.931 1.511 -49.994 1.00 45.69 132 GLU A C 1
ATOM 1047 O O . GLU A 1 132 ? 48.790 2.688 -49.667 1.00 45.69 132 GLU A O 1
ATOM 1052 N N . PHE A 1 133 ? 48.229 0.527 -49.420 1.00 42.59 133 PHE A N 1
ATOM 1053 C CA . PHE A 1 133 ? 47.301 0.763 -48.311 1.00 42.59 133 PHE A CA 1
ATOM 1054 C C . PHE A 1 133 ? 48.053 1.251 -47.069 1.00 42.59 133 PHE A C 1
ATOM 1056 O O . PHE A 1 133 ? 47.648 2.240 -46.466 1.00 42.59 133 PHE A O 1
ATOM 1063 N N . GLY A 1 134 ? 49.199 0.641 -46.740 1.00 45.69 134 GLY A N 1
ATOM 1064 C CA . GLY A 1 134 ? 50.089 1.125 -45.683 1.00 45.69 134 GLY A CA 1
ATOM 1065 C C . GLY A 1 134 ? 50.590 2.548 -45.940 1.00 45.69 134 GLY A C 1
ATOM 1066 O O . GLY A 1 134 ? 50.597 3.364 -45.026 1.00 45.69 134 GLY A O 1
ATOM 1067 N N . THR A 1 135 ? 50.916 2.887 -47.191 1.00 46.47 135 THR A N 1
ATOM 1068 C CA . THR A 1 135 ? 51.358 4.235 -47.587 1.00 46.47 135 THR A CA 1
ATOM 1069 C C . THR A 1 135 ? 50.225 5.262 -47.535 1.00 46.47 135 THR A C 1
ATOM 1071 O O . THR A 1 135 ? 50.461 6.402 -47.149 1.00 46.47 135 THR A O 1
ATOM 1074 N N . ILE A 1 136 ? 48.992 4.892 -47.886 1.00 46.62 136 ILE A N 1
ATOM 1075 C CA . ILE A 1 136 ? 47.823 5.781 -47.825 1.00 46.62 136 ILE A CA 1
ATOM 1076 C C . ILE A 1 136 ? 47.350 5.965 -46.385 1.00 46.62 136 ILE A C 1
ATOM 1078 O O . ILE A 1 136 ? 47.076 7.095 -45.994 1.00 46.62 136 ILE A O 1
ATOM 1082 N N . LEU A 1 137 ? 47.339 4.908 -45.567 1.00 42.50 137 LEU A N 1
ATOM 1083 C CA . LEU A 1 137 ? 47.063 5.016 -44.133 1.00 42.50 137 LEU A CA 1
ATOM 1084 C C . LEU A 1 137 ? 48.140 5.862 -43.438 1.00 42.50 137 LEU A C 1
ATOM 1086 O O . LEU A 1 137 ? 47.812 6.727 -42.637 1.00 42.50 137 LEU A O 1
ATOM 1090 N N . TYR A 1 138 ? 49.416 5.678 -43.796 1.00 44.28 138 TYR A N 1
ATOM 1091 C CA . TYR A 1 138 ? 50.536 6.485 -43.303 1.00 44.28 138 TYR A CA 1
ATOM 1092 C C . TYR A 1 138 ? 50.439 7.953 -43.754 1.00 44.28 138 TYR A C 1
ATOM 1094 O O . TYR A 1 138 ? 50.659 8.845 -42.941 1.00 44.28 138 TYR A O 1
ATOM 1102 N N . LYS A 1 139 ? 50.026 8.226 -45.001 1.00 44.91 139 LYS A N 1
ATOM 1103 C CA . LYS A 1 139 ? 49.768 9.585 -45.520 1.00 44.91 139 LYS A CA 1
ATOM 1104 C C . LYS A 1 139 ? 48.529 10.242 -44.903 1.00 44.91 139 LYS A C 1
ATOM 1106 O O . LYS A 1 139 ? 48.552 11.443 -44.671 1.00 44.91 139 LYS A O 1
ATOM 1111 N N . LEU A 1 140 ? 47.478 9.481 -44.597 1.00 40.88 140 LEU A N 1
ATOM 1112 C CA . LEU A 1 140 ? 46.301 9.964 -43.866 1.00 40.88 140 LEU A CA 1
ATOM 1113 C C . LEU A 1 140 ? 46.657 10.279 -42.410 1.00 40.88 140 LEU A C 1
ATOM 1115 O O . LEU A 1 140 ? 46.305 11.343 -41.921 1.00 40.88 140 LEU A O 1
ATOM 1119 N N . ILE A 1 141 ? 47.429 9.417 -41.742 1.00 41.94 141 ILE A N 1
ATOM 1120 C CA . ILE A 1 141 ? 47.942 9.658 -40.384 1.00 41.94 141 ILE A CA 1
ATOM 1121 C C . ILE A 1 141 ? 48.892 10.872 -40.359 1.00 41.94 141 ILE A C 1
ATOM 1123 O O . ILE A 1 141 ? 48.825 11.668 -39.426 1.00 41.94 141 ILE A O 1
ATOM 1127 N N . GLN A 1 142 ? 49.717 11.072 -41.395 1.00 39.22 142 GLN A N 1
ATOM 1128 C CA . GLN A 1 142 ? 50.529 12.287 -41.565 1.00 39.22 142 GLN A CA 1
ATOM 1129 C C . GLN A 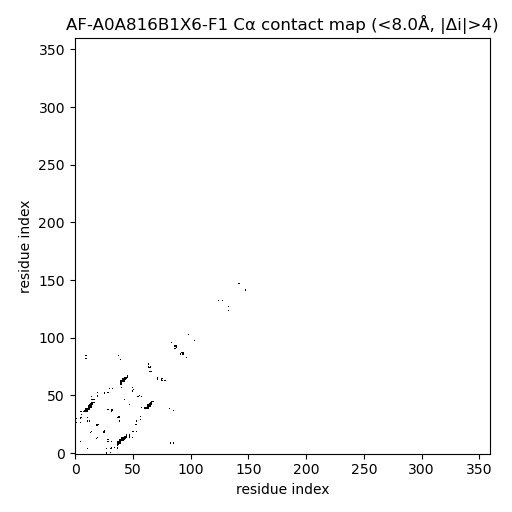1 142 ? 49.684 13.536 -41.856 1.00 39.22 142 GLN A C 1
ATOM 1131 O O . GLN A 1 142 ? 50.001 14.603 -41.347 1.00 39.22 142 GLN A O 1
ATOM 1136 N N . ALA A 1 143 ? 48.579 13.424 -42.596 1.00 41.94 143 ALA A N 1
ATOM 1137 C CA . ALA A 1 143 ? 47.673 14.545 -42.863 1.00 41.94 143 ALA A CA 1
ATOM 1138 C C . ALA A 1 143 ? 46.921 15.041 -41.609 1.00 41.94 143 ALA A C 1
ATOM 1140 O O . ALA A 1 143 ? 46.443 16.173 -41.592 1.00 41.94 143 ALA A O 1
ATOM 1141 N N . PHE A 1 144 ? 46.851 14.225 -40.550 1.00 39.53 144 PHE A N 1
ATOM 1142 C CA . PHE A 1 144 ? 46.307 14.601 -39.238 1.00 39.53 144 PHE A CA 1
ATOM 1143 C C . PHE A 1 144 ? 47.380 15.015 -38.210 1.00 39.53 144 PHE A C 1
ATOM 1145 O O . PHE A 1 144 ? 47.045 15.304 -37.061 1.00 39.53 144 PHE A O 1
ATOM 1152 N N . SER A 1 145 ? 48.655 15.099 -38.606 1.00 39.81 145 SER A N 1
ATOM 1153 C CA . SER A 1 145 ? 49.731 15.694 -37.806 1.00 39.81 145 SER A CA 1
ATOM 1154 C C . SER A 1 145 ? 50.155 17.031 -38.436 1.00 39.81 145 SER A C 1
ATOM 1156 O O . SER A 1 145 ? 50.651 17.038 -39.562 1.00 39.81 145 SER A O 1
ATOM 1158 N N . PRO A 1 146 ? 50.018 18.175 -37.739 1.00 40.28 146 PRO A N 1
ATOM 1159 C CA . PRO A 1 146 ? 50.404 19.479 -38.285 1.00 40.28 146 PRO A CA 1
ATOM 1160 C C . PRO A 1 146 ? 51.910 19.631 -38.589 1.00 40.28 146 PRO A C 1
ATOM 1162 O O . PRO A 1 146 ? 52.314 20.631 -39.171 1.00 40.28 146 PRO A O 1
ATOM 1165 N N . GLU A 1 147 ? 52.755 18.670 -38.205 1.00 45.91 147 GLU A N 1
ATOM 1166 C CA . GLU A 1 147 ? 54.213 18.837 -38.135 1.00 45.91 147 GLU A CA 1
ATOM 1167 C C . GLU A 1 147 ? 54.977 18.333 -39.377 1.00 45.91 147 GLU A C 1
ATOM 1169 O O . GLU A 1 147 ? 56.188 18.509 -39.456 1.00 45.91 147 GLU A O 1
ATOM 1174 N N . THR A 1 148 ? 54.314 17.736 -40.379 1.00 44.34 148 THR A N 1
ATOM 1175 C CA . THR A 1 148 ? 55.013 17.116 -41.536 1.00 44.34 148 THR A CA 1
ATOM 1176 C C . THR A 1 148 ? 54.991 17.917 -42.843 1.00 44.34 148 THR A C 1
ATOM 1178 O O . THR A 1 148 ? 55.627 17.511 -43.816 1.00 44.34 148 THR A O 1
ATOM 1181 N N . LEU A 1 149 ? 54.330 19.080 -42.891 1.00 39.50 149 LEU A N 1
ATOM 1182 C CA . LEU A 1 149 ? 54.293 19.903 -44.110 1.00 39.50 149 LEU A CA 1
ATOM 1183 C C . LEU A 1 149 ? 55.619 20.650 -44.379 1.00 39.50 149 LEU A C 1
ATOM 1185 O O . LEU A 1 149 ? 55.942 20.926 -45.533 1.00 39.50 149 LEU A O 1
ATOM 1189 N N . GLU A 1 150 ? 56.422 20.932 -43.346 1.00 42.25 150 GLU A N 1
ATOM 1190 C CA . GLU A 1 150 ? 57.692 21.669 -43.488 1.00 42.25 150 GLU A CA 1
ATOM 1191 C C . GLU A 1 150 ? 58.855 20.801 -44.002 1.00 42.25 150 GLU A C 1
ATOM 1193 O O . GLU A 1 150 ? 59.786 21.319 -44.620 1.00 42.25 150 GLU A O 1
ATOM 1198 N N . SER A 1 151 ? 58.811 19.474 -43.830 1.00 45.06 151 SER A N 1
ATOM 1199 C CA . SER A 1 151 ? 59.906 18.601 -44.283 1.00 45.06 151 SER A CA 1
ATOM 1200 C C . SER A 1 151 ? 59.896 18.332 -45.790 1.00 45.06 151 SER A C 1
ATOM 1202 O O . SER A 1 151 ? 60.933 17.993 -46.347 1.00 45.06 151 SER A O 1
ATOM 1204 N N . PHE A 1 152 ? 58.758 18.506 -46.472 1.00 37.34 152 PHE A N 1
ATOM 1205 C CA . PHE A 1 152 ? 58.640 18.190 -47.903 1.00 37.34 152 PHE A CA 1
ATOM 1206 C C . PHE A 1 152 ? 59.022 19.361 -48.828 1.00 37.34 152 PHE A C 1
ATOM 1208 O O . PHE A 1 152 ? 59.366 19.143 -49.987 1.00 37.34 152 PHE A O 1
ATOM 1215 N N . GLN A 1 153 ? 59.019 20.604 -48.329 1.00 43.75 153 GLN A N 1
ATOM 1216 C CA . GLN A 1 153 ? 59.440 21.775 -49.114 1.00 43.75 153 GLN A CA 1
ATOM 1217 C C . GLN A 1 153 ? 60.968 21.944 -49.192 1.00 43.75 153 GLN A C 1
ATOM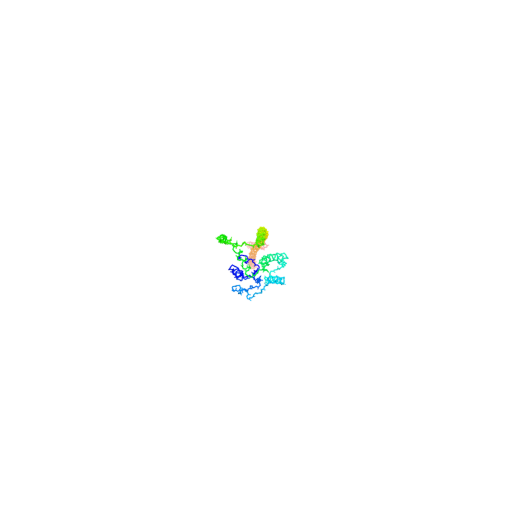 1219 O O . GLN A 1 153 ? 61.456 22.609 -50.104 1.00 43.75 153 GLN A O 1
ATOM 1224 N N . ASN A 1 154 ? 61.737 21.308 -48.302 1.00 45.47 154 ASN A N 1
ATOM 1225 C CA . ASN A 1 154 ? 63.199 21.446 -48.280 1.00 45.47 154 ASN A CA 1
ATOM 1226 C C . ASN A 1 154 ? 63.943 20.513 -49.260 1.00 45.47 154 ASN A C 1
ATOM 1228 O O . ASN A 1 154 ? 65.080 20.813 -49.628 1.00 45.47 154 ASN A O 1
ATOM 1232 N N . ASP A 1 155 ? 63.302 19.452 -49.762 1.00 40.62 155 ASP A N 1
ATOM 1233 C CA . ASP A 1 155 ? 63.955 18.440 -50.614 1.00 40.62 155 ASP A CA 1
ATOM 1234 C C . ASP A 1 155 ? 63.888 18.713 -52.131 1.00 40.62 155 ASP A C 1
ATOM 1236 O O . ASP A 1 155 ? 64.468 17.970 -52.922 1.00 40.62 155 ASP A O 1
ATOM 1240 N N . GLN A 1 156 ? 63.263 19.810 -52.579 1.00 41.75 156 GLN A N 1
ATOM 1241 C CA . GLN A 1 156 ? 63.249 20.195 -54.005 1.00 41.75 156 GLN A CA 1
ATOM 1242 C C . GLN A 1 156 ? 64.428 21.085 -54.446 1.00 41.75 156 GLN A C 1
ATOM 1244 O O . GLN A 1 156 ? 64.415 21.650 -55.538 1.00 41.75 156 GLN A O 1
ATOM 1249 N N . SER A 1 157 ? 65.484 21.195 -53.636 1.00 40.72 157 SER A N 1
ATOM 1250 C CA . SER A 1 157 ? 66.635 22.073 -53.902 1.00 40.72 157 SER A CA 1
ATOM 1251 C C . SER A 1 157 ? 67.887 21.362 -54.439 1.00 40.72 157 SER A C 1
ATOM 1253 O O . SER A 1 157 ? 68.986 21.896 -54.328 1.00 40.72 157 SER A O 1
ATOM 1255 N N . ASN A 1 158 ? 67.749 20.195 -55.080 1.00 40.66 158 ASN A N 1
ATOM 1256 C CA . ASN A 1 158 ? 68.855 19.561 -55.805 1.00 40.66 158 ASN A CA 1
ATOM 1257 C C . ASN A 1 158 ? 68.617 19.600 -57.317 1.00 40.66 158 ASN A C 1
ATOM 1259 O O . ASN A 1 158 ? 67.825 18.851 -57.887 1.00 40.66 158 ASN A O 1
ATOM 1263 N N . SER A 1 159 ? 69.339 20.522 -57.949 1.00 43.25 159 SER A N 1
ATOM 1264 C CA . SER A 1 159 ? 69.409 20.754 -59.385 1.00 43.25 159 SER A CA 1
ATOM 1265 C C . SER A 1 159 ? 69.891 19.512 -60.137 1.00 43.25 159 SER A C 1
ATOM 1267 O O . SER A 1 159 ? 71.036 19.087 -59.972 1.00 43.25 159 SER A O 1
ATOM 1269 N N . VAL A 1 160 ? 69.052 18.974 -61.021 1.00 41.50 160 VAL A N 1
ATOM 1270 C CA . VAL A 1 160 ? 69.491 18.054 -62.075 1.00 41.50 160 VAL A CA 1
ATOM 1271 C C . VAL A 1 160 ? 69.979 18.889 -63.261 1.00 41.50 160 VAL A C 1
ATOM 1273 O O . VAL A 1 160 ? 69.223 19.653 -63.864 1.00 41.50 160 VAL A O 1
ATOM 1276 N N . ASP A 1 161 ? 71.271 18.762 -63.552 1.00 45.38 161 ASP A N 1
ATOM 1277 C CA . ASP A 1 161 ? 71.997 19.469 -64.606 1.00 45.38 161 ASP A CA 1
ATOM 1278 C C . ASP A 1 161 ? 71.489 19.028 -65.995 1.00 45.38 161 ASP A C 1
ATOM 1280 O O . ASP A 1 161 ? 71.758 17.926 -66.475 1.00 45.38 161 ASP A O 1
ATOM 1284 N N . THR A 1 162 ? 70.686 19.879 -66.633 1.00 47.34 162 THR A N 1
ATOM 1285 C CA . THR A 1 162 ? 70.038 19.635 -67.931 1.00 47.34 162 THR A CA 1
ATOM 1286 C C . THR A 1 162 ? 70.842 20.283 -69.052 1.00 47.34 162 THR A C 1
ATOM 1288 O O . THR A 1 162 ? 70.433 21.263 -69.670 1.00 47.34 162 THR A O 1
ATOM 1291 N N . ARG A 1 163 ? 72.022 19.731 -69.343 1.00 44.31 163 ARG A N 1
ATOM 1292 C CA . ARG A 1 163 ? 72.778 20.060 -70.560 1.00 44.31 163 ARG A CA 1
ATOM 1293 C C . ARG A 1 163 ? 73.436 18.824 -71.144 1.00 44.31 163 ARG A C 1
ATOM 1295 O O . ARG A 1 163 ? 74.641 18.659 -71.022 1.00 44.31 163 ARG A O 1
ATOM 1302 N N . GLN A 1 164 ? 72.627 17.983 -71.783 1.00 47.19 164 GLN A N 1
ATOM 1303 C CA . GLN A 1 164 ? 72.995 17.119 -72.914 1.00 47.19 164 GLN A CA 1
ATOM 1304 C C . GLN A 1 164 ? 71.797 16.223 -73.228 1.00 47.19 164 GLN A C 1
ATOM 1306 O O . GLN A 1 164 ? 71.653 15.183 -72.605 1.00 47.19 164 GLN A O 1
ATOM 1311 N N . LEU A 1 165 ? 70.921 16.652 -74.142 1.00 43.94 165 LEU A N 1
ATOM 1312 C CA . LEU A 1 165 ? 69.964 15.807 -74.880 1.00 43.94 165 LEU A CA 1
ATOM 1313 C C . LEU A 1 165 ? 69.275 16.676 -75.948 1.00 43.94 165 LEU A C 1
ATOM 1315 O O . LEU A 1 165 ? 68.074 16.938 -75.928 1.00 43.94 165 LEU A O 1
ATOM 1319 N N . GLU A 1 166 ? 70.074 17.166 -76.893 1.00 47.78 166 GLU A N 1
ATOM 1320 C CA . GLU A 1 166 ? 69.563 17.585 -78.195 1.00 47.78 166 GLU A CA 1
ATOM 1321 C C . GLU A 1 166 ? 69.678 16.384 -79.133 1.00 47.78 166 GLU A C 1
ATOM 1323 O O . GLU A 1 166 ? 70.780 16.014 -79.527 1.00 47.78 166 GLU A O 1
ATOM 1328 N N . THR A 1 167 ? 68.554 15.731 -79.438 1.00 50.34 167 THR A N 1
ATOM 1329 C CA . THR A 1 167 ? 68.203 15.236 -80.784 1.00 50.34 167 THR A CA 1
ATOM 1330 C C . THR A 1 167 ? 66.813 14.577 -80.782 1.00 50.34 167 THR A C 1
ATOM 1332 O O . THR A 1 167 ? 66.564 13.555 -80.160 1.00 50.34 167 THR A O 1
ATOM 1335 N N . HIS A 1 168 ? 65.902 15.228 -81.504 1.00 49.03 168 HIS A N 1
ATOM 1336 C CA . HIS A 1 168 ? 64.733 14.715 -82.233 1.00 49.03 168 HIS A CA 1
ATOM 1337 C C . HIS A 1 168 ? 63.601 13.884 -81.588 1.00 49.03 168 HIS A C 1
ATOM 1339 O O . HIS A 1 168 ? 62.622 13.670 -82.293 1.00 49.03 168 HIS A O 1
ATOM 1345 N N . ASP A 1 169 ? 63.616 13.544 -80.294 1.00 52.88 169 ASP A N 1
ATOM 1346 C CA . ASP A 1 169 ? 62.473 12.843 -79.647 1.00 52.88 169 ASP A CA 1
ATOM 1347 C C . ASP A 1 169 ? 61.856 13.578 -78.433 1.00 52.88 169 ASP A C 1
ATOM 1349 O O . ASP A 1 169 ? 61.003 13.066 -77.708 1.00 52.88 169 ASP A O 1
ATOM 1353 N N . ASN A 1 170 ? 62.237 14.842 -78.218 1.00 49.66 170 ASN A N 1
ATOM 1354 C CA . ASN A 1 170 ? 61.818 15.621 -77.043 1.00 49.66 170 ASN A CA 1
ATOM 1355 C C . ASN A 1 170 ? 60.351 16.091 -77.077 1.00 49.66 170 ASN A C 1
ATOM 1357 O O . ASN A 1 170 ? 59.787 16.394 -76.027 1.00 49.66 170 ASN A O 1
ATOM 1361 N N . ASN A 1 171 ? 59.696 16.114 -78.242 1.00 54.16 171 ASN A N 1
ATOM 1362 C CA . ASN A 1 171 ? 58.279 16.492 -78.322 1.00 54.16 171 ASN A CA 1
ATOM 1363 C C . ASN A 1 171 ? 57.367 15.465 -77.633 1.00 54.16 171 ASN A C 1
ATOM 1365 O O . ASN A 1 171 ? 56.360 15.849 -77.041 1.00 54.16 171 ASN A O 1
ATOM 1369 N N . HIS A 1 172 ? 57.739 14.181 -77.651 1.00 57.22 172 HIS A N 1
ATOM 1370 C CA . HIS A 1 172 ? 56.955 13.122 -77.016 1.00 57.22 172 HIS A CA 1
ATOM 1371 C C . HIS A 1 172 ? 57.087 13.154 -75.485 1.00 57.22 172 HIS A C 1
ATOM 1373 O O . HIS A 1 172 ? 56.106 12.947 -74.771 1.00 57.22 172 HIS A O 1
ATOM 1379 N N . LEU A 1 173 ? 58.281 13.487 -74.975 1.00 50.59 173 LEU A N 1
ATOM 1380 C CA . LEU A 1 173 ? 58.537 13.652 -73.543 1.00 50.59 173 LEU A CA 1
ATOM 1381 C C . LEU A 1 173 ? 57.848 14.907 -72.982 1.00 50.59 173 LEU A C 1
ATOM 1383 O O . LEU A 1 173 ? 57.239 14.843 -71.918 1.00 50.59 173 LEU A O 1
ATOM 1387 N N . ILE A 1 174 ? 57.873 16.027 -73.717 1.00 54.59 174 ILE A N 1
ATOM 1388 C CA . ILE A 1 174 ? 57.175 17.263 -73.327 1.00 54.59 174 ILE A CA 1
ATOM 1389 C C . ILE A 1 174 ? 55.654 17.053 -73.318 1.00 54.59 174 ILE A C 1
ATOM 1391 O O . ILE A 1 174 ? 54.994 17.494 -72.379 1.00 54.59 174 ILE A O 1
ATOM 1395 N N . GLN A 1 175 ? 55.085 16.339 -74.298 1.00 62.78 175 GLN A N 1
ATOM 1396 C CA . GLN A 1 175 ? 53.656 16.005 -74.263 1.00 62.78 175 GLN A CA 1
ATOM 1397 C C . GLN A 1 175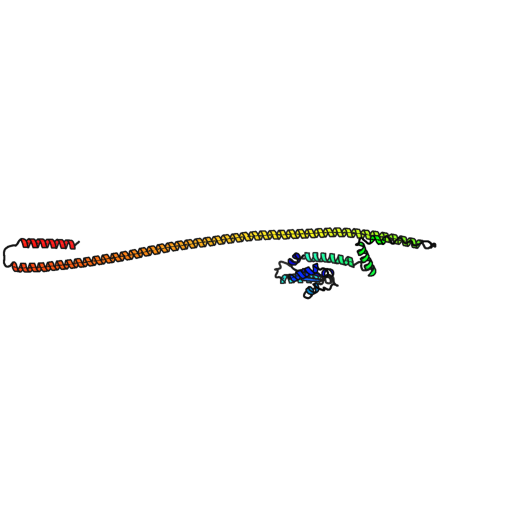 ? 53.294 15.074 -73.103 1.00 62.78 175 GLN A C 1
ATOM 1399 O O . GLN A 1 175 ? 52.304 15.331 -72.427 1.00 62.78 175 GLN A O 1
ATOM 1404 N N . HIS A 1 176 ? 54.112 14.062 -72.805 1.00 66.31 176 HIS A N 1
ATOM 1405 C CA . HIS A 1 176 ? 53.871 13.168 -71.669 1.00 66.31 176 HIS A CA 1
ATOM 1406 C C . HIS A 1 176 ? 53.963 13.901 -70.316 1.00 66.31 176 HIS A C 1
ATOM 1408 O O . HIS A 1 176 ? 53.169 13.649 -69.411 1.00 66.31 176 HIS A O 1
ATOM 1414 N N . LEU A 1 177 ? 54.893 14.853 -70.173 1.00 54.47 177 LEU A N 1
ATOM 1415 C CA . LEU A 1 177 ? 54.997 15.699 -68.979 1.00 54.47 177 LEU A CA 1
ATOM 1416 C C . LEU A 1 177 ? 53.794 16.644 -68.839 1.00 54.47 177 LEU A C 1
ATOM 1418 O O . LEU A 1 177 ? 53.246 16.760 -67.747 1.00 54.47 177 LEU A O 1
ATOM 1422 N N . LEU A 1 178 ? 53.325 17.247 -69.937 1.00 65.38 178 LEU A N 1
ATOM 1423 C CA . LEU A 1 178 ? 52.116 18.082 -69.947 1.00 65.38 178 LEU A CA 1
ATOM 1424 C C . LEU A 1 178 ? 50.834 17.275 -69.677 1.00 65.38 178 LEU A C 1
ATOM 1426 O O . LEU A 1 178 ? 49.910 17.777 -69.039 1.00 65.38 178 LEU A O 1
ATOM 1430 N N . GLU A 1 179 ? 50.750 16.028 -70.144 1.00 75.62 179 GLU A N 1
ATOM 1431 C CA . GLU A 1 179 ? 49.638 15.127 -69.821 1.00 75.62 179 GLU A CA 1
ATOM 1432 C C . GLU A 1 179 ? 49.637 14.721 -68.346 1.00 75.62 179 GLU A C 1
ATOM 1434 O O . GLU A 1 179 ? 48.571 14.653 -67.732 1.00 75.62 179 GLU A O 1
ATOM 1439 N N . ASN A 1 180 ? 50.811 14.496 -67.755 1.00 73.00 180 ASN A N 1
ATOM 1440 C CA . ASN A 1 180 ? 50.922 14.188 -66.332 1.00 73.00 180 ASN A CA 1
ATOM 1441 C C . ASN A 1 180 ? 50.598 15.396 -65.446 1.00 73.00 180 ASN A C 1
ATOM 1443 O O . ASN A 1 180 ? 49.947 15.218 -64.422 1.00 73.00 180 ASN A O 1
ATOM 1447 N N . ASP A 1 181 ? 50.957 16.611 -65.860 1.00 76.44 181 ASP A N 1
ATOM 1448 C CA . ASP A 1 181 ? 50.603 17.848 -65.150 1.00 76.44 181 ASP A CA 1
ATOM 1449 C C . ASP A 1 181 ? 49.082 18.107 -65.163 1.00 76.44 181 ASP A C 1
ATOM 1451 O O . ASP A 1 181 ? 48.469 18.427 -64.141 1.00 76.44 181 ASP A O 1
ATOM 1455 N N . LYS A 1 182 ? 48.420 17.832 -66.298 1.00 79.31 182 LYS A N 1
ATOM 1456 C CA . LYS A 1 182 ? 46.948 17.855 -66.393 1.00 79.31 182 LYS A CA 1
ATOM 1457 C C . LYS A 1 182 ? 46.289 16.806 -65.498 1.00 79.31 182 LYS A C 1
ATOM 1459 O O . LYS A 1 182 ? 45.299 17.114 -64.840 1.00 79.31 182 LYS A O 1
ATOM 1464 N N . LYS A 1 183 ? 46.831 15.583 -65.449 1.00 77.19 183 LYS A N 1
ATOM 1465 C CA . LYS A 1 183 ? 46.342 14.528 -64.543 1.00 77.19 183 LYS A CA 1
ATOM 1466 C C . LYS A 1 183 ? 46.537 14.912 -63.077 1.00 77.19 183 LYS A C 1
ATOM 1468 O O . LYS A 1 183 ? 45.636 14.682 -62.282 1.00 77.19 183 LYS A O 1
ATOM 1473 N N . LEU A 1 184 ? 47.672 15.518 -62.725 1.00 66.88 184 LEU A N 1
ATOM 1474 C CA . LEU A 1 184 ? 47.948 15.983 -61.365 1.00 66.88 184 LEU A CA 1
ATOM 1475 C C . LEU A 1 184 ? 46.969 17.089 -60.948 1.00 66.88 184 LEU A C 1
ATOM 1477 O O . LEU A 1 184 ? 46.397 17.023 -59.864 1.00 66.88 184 LEU A O 1
ATOM 1481 N N . THR A 1 185 ? 46.719 18.053 -61.836 1.00 77.44 185 THR A N 1
ATOM 1482 C CA . THR A 1 185 ? 45.746 19.133 -61.610 1.00 77.44 185 THR A CA 1
ATOM 1483 C C . THR A 1 185 ? 44.334 18.579 -61.402 1.00 77.44 185 THR A C 1
ATOM 1485 O O . THR A 1 185 ? 43.634 18.997 -60.483 1.00 77.44 185 THR A O 1
ATOM 1488 N N . GLU A 1 186 ? 43.925 17.596 -62.210 1.00 79.88 186 GLU A N 1
ATOM 1489 C CA . GLU A 1 186 ? 42.615 16.952 -62.065 1.00 79.88 186 GLU A CA 1
ATOM 1490 C C . GLU A 1 186 ? 42.507 16.137 -60.766 1.00 79.88 186 GLU A C 1
ATOM 1492 O O . GLU A 1 186 ? 41.466 16.160 -60.113 1.00 79.88 186 GLU A O 1
ATOM 1497 N N . LEU A 1 187 ? 43.585 15.474 -60.332 1.00 65.94 187 LEU A N 1
ATOM 1498 C CA . LEU A 1 187 ? 43.617 14.768 -59.047 1.00 65.94 187 LEU A CA 1
ATOM 1499 C C . LEU A 1 187 ? 43.496 15.723 -57.852 1.00 65.94 187 LEU A C 1
ATOM 1501 O O . LEU A 1 187 ? 42.755 15.416 -56.920 1.00 65.94 187 LEU A O 1
ATOM 1505 N N . VAL A 1 188 ? 44.166 16.880 -57.885 1.00 75.38 188 VAL A N 1
ATOM 1506 C CA . VAL A 1 188 ? 44.028 17.914 -56.842 1.00 75.38 188 VAL A CA 1
ATOM 1507 C C . VAL A 1 188 ? 42.593 18.444 -56.803 1.00 75.38 188 VAL A C 1
ATOM 1509 O O . VAL A 1 188 ? 42.003 18.517 -55.728 1.00 75.38 188 VAL A O 1
ATOM 1512 N N . ARG A 1 189 ? 41.988 18.713 -57.968 1.00 87.56 189 ARG A N 1
ATOM 1513 C CA . ARG A 1 189 ? 40.585 19.145 -58.076 1.00 87.56 189 ARG A CA 1
ATOM 1514 C C . ARG A 1 189 ? 39.620 18.125 -57.462 1.00 87.56 189 ARG A C 1
ATOM 1516 O O . ARG A 1 189 ? 38.747 18.494 -56.681 1.00 87.56 189 ARG A O 1
ATOM 1523 N N . ILE A 1 190 ? 39.792 16.838 -57.778 1.00 80.31 190 ILE A N 1
ATOM 1524 C CA . ILE A 1 190 ? 38.982 15.749 -57.206 1.00 80.31 190 ILE A CA 1
ATOM 1525 C C . ILE A 1 190 ? 39.188 15.656 -55.687 1.00 80.31 190 ILE A C 1
ATOM 1527 O O . ILE A 1 190 ? 38.225 15.461 -54.947 1.00 80.31 190 ILE A O 1
ATOM 1531 N N . GLN A 1 191 ? 40.421 15.817 -55.198 1.00 73.44 191 GLN A N 1
ATOM 1532 C CA . GLN A 1 191 ? 40.713 15.794 -53.764 1.00 73.44 191 GLN A CA 1
ATOM 1533 C C . GLN A 1 191 ? 40.027 16.949 -53.019 1.00 73.44 191 GLN A C 1
ATOM 1535 O O . GLN A 1 191 ? 39.460 16.727 -51.948 1.00 73.44 191 GLN A O 1
ATOM 1540 N N . GLU A 1 192 ? 40.037 18.157 -53.580 1.00 81.81 192 GLU A N 1
ATOM 1541 C CA . GLU A 1 192 ? 39.332 19.314 -53.017 1.00 81.81 192 GLU A CA 1
ATOM 1542 C C . GLU A 1 192 ? 37.809 19.103 -53.001 1.00 81.81 192 GLU A C 1
ATOM 1544 O O . GLU A 1 192 ? 37.163 19.394 -51.993 1.00 81.81 192 GLU A O 1
ATOM 1549 N N . GLU A 1 193 ? 37.231 18.523 -54.061 1.00 84.88 193 GLU A N 1
ATOM 1550 C CA . GLU A 1 193 ? 35.804 18.168 -54.106 1.00 84.88 193 GLU A CA 1
ATOM 1551 C C . GLU A 1 193 ? 35.427 17.123 -53.047 1.00 84.88 193 GLU A C 1
ATOM 1553 O O . GLU A 1 193 ? 34.397 17.258 -52.380 1.00 84.88 193 GLU A O 1
ATOM 1558 N N . ILE A 1 194 ? 36.261 16.094 -52.856 1.00 75.56 194 ILE A N 1
ATOM 1559 C CA . ILE A 1 194 ? 36.060 15.082 -51.811 1.00 75.56 194 ILE A CA 1
ATOM 1560 C C . ILE A 1 194 ? 36.146 15.729 -50.426 1.00 75.56 194 ILE A C 1
ATOM 1562 O O . ILE A 1 194 ? 35.295 15.466 -49.576 1.00 75.56 194 ILE A O 1
ATOM 1566 N N . TYR A 1 195 ? 37.135 16.597 -50.194 1.00 75.88 195 TYR A N 1
ATOM 1567 C CA . TYR A 1 195 ? 37.285 17.293 -48.917 1.00 75.88 195 TYR A CA 1
ATOM 1568 C C . TYR A 1 195 ? 36.069 18.177 -48.609 1.00 75.88 195 TYR A C 1
ATOM 1570 O O . TYR A 1 195 ? 35.517 18.097 -47.512 1.00 75.88 195 TYR A O 1
ATOM 1578 N N . ALA A 1 196 ? 35.600 18.959 -49.585 1.00 84.19 196 ALA A N 1
ATOM 1579 C CA . ALA A 1 196 ? 34.410 19.795 -49.438 1.00 84.19 196 ALA A CA 1
ATOM 1580 C C . ALA A 1 196 ? 33.151 18.963 -49.142 1.00 84.19 196 ALA A C 1
ATOM 1582 O O . ALA A 1 196 ? 32.369 19.315 -48.258 1.00 84.19 196 ALA A O 1
ATOM 1583 N N . ARG A 1 197 ? 32.977 17.822 -49.825 1.00 82.25 197 ARG A N 1
ATOM 1584 C CA . ARG A 1 197 ? 31.844 16.918 -49.589 1.00 82.25 197 ARG A CA 1
ATOM 1585 C C . ARG A 1 197 ? 31.899 16.278 -48.198 1.00 82.25 197 ARG A C 1
ATOM 1587 O O . ARG A 1 197 ? 30.880 16.217 -47.520 1.00 82.25 197 ARG A O 1
ATOM 1594 N N . ASN A 1 198 ? 33.080 15.863 -47.740 1.00 70.81 198 ASN A N 1
ATOM 1595 C CA . ASN A 1 198 ? 33.260 15.308 -46.397 1.00 70.81 198 ASN A CA 1
ATOM 1596 C C . ASN A 1 198 ? 32.980 16.343 -45.299 1.00 70.81 198 ASN A C 1
ATOM 1598 O O . ASN A 1 198 ? 32.366 16.006 -44.292 1.00 70.81 198 ASN A O 1
ATOM 1602 N N . GLN A 1 199 ? 33.372 17.605 -45.501 1.00 83.00 199 GLN A N 1
ATOM 1603 C CA . GLN A 1 199 ? 33.023 18.694 -44.582 1.00 83.00 199 GLN A CA 1
ATOM 1604 C C . GLN A 1 199 ? 31.508 18.915 -44.509 1.00 83.00 199 GLN A C 1
ATOM 1606 O O . GLN A 1 199 ? 30.964 19.086 -43.421 1.00 83.00 199 GLN A O 1
ATOM 1611 N N . GLN A 1 200 ? 30.806 18.848 -45.644 1.00 87.56 200 GLN A N 1
ATOM 1612 C CA . GLN A 1 200 ? 29.345 18.926 -45.655 1.00 87.56 200 GLN A CA 1
ATOM 1613 C C . GLN A 1 200 ? 28.705 17.749 -44.899 1.00 87.56 200 GLN A C 1
ATOM 1615 O O . GLN A 1 200 ? 27.801 17.970 -44.097 1.00 87.56 200 GLN A O 1
ATOM 1620 N N . TYR A 1 201 ? 29.202 16.522 -45.087 1.00 77.62 201 TYR A N 1
ATOM 1621 C CA . TYR A 1 201 ? 28.705 15.360 -44.345 1.00 77.62 201 TYR A CA 1
ATOM 1622 C C . TYR A 1 201 ? 28.923 15.477 -42.835 1.00 77.62 201 TYR A C 1
ATOM 1624 O O . TYR A 1 201 ? 28.038 15.098 -42.075 1.00 77.62 201 TYR A O 1
ATOM 1632 N N . LEU A 1 202 ? 30.059 16.025 -42.391 1.00 73.06 202 LEU A N 1
ATOM 1633 C CA . LEU A 1 202 ? 30.308 16.267 -40.966 1.00 73.06 202 LEU A CA 1
ATOM 1634 C C . LEU A 1 202 ? 29.298 17.258 -40.374 1.00 73.06 202 LEU A C 1
ATOM 1636 O O . LEU A 1 202 ? 28.773 17.012 -39.293 1.00 73.06 202 LEU A O 1
ATOM 1640 N N . LEU A 1 203 ? 28.966 18.329 -41.102 1.00 83.44 203 LEU A N 1
ATOM 1641 C CA . LEU A 1 203 ? 27.954 19.296 -40.664 1.00 83.44 203 LEU A CA 1
ATOM 1642 C C . LEU A 1 203 ? 26.552 18.674 -40.589 1.00 83.44 203 LEU A C 1
ATOM 1644 O O . LEU A 1 203 ? 25.848 18.862 -39.599 1.00 83.44 203 LEU A O 1
ATOM 1648 N N . GLU A 1 204 ? 26.155 17.898 -41.601 1.00 85.12 204 GLU A N 1
ATOM 1649 C CA . GLU A 1 204 ? 24.872 17.179 -41.590 1.00 85.12 204 GLU A CA 1
ATOM 1650 C C . GLU A 1 204 ? 24.810 16.143 -40.453 1.00 85.12 204 GLU A C 1
ATOM 1652 O O . GLU A 1 204 ? 23.760 15.948 -39.836 1.00 85.12 204 GLU A O 1
ATOM 1657 N N . TYR A 1 205 ? 25.935 15.497 -40.144 1.00 77.69 205 TYR A N 1
ATOM 1658 C CA . TYR A 1 205 ? 26.052 14.544 -39.045 1.00 77.69 205 TYR A CA 1
ATOM 1659 C C . TYR A 1 205 ? 25.921 15.225 -37.675 1.00 77.69 205 TYR A C 1
ATOM 1661 O O . TYR A 1 205 ? 25.142 14.765 -36.837 1.00 77.69 205 TYR A O 1
ATOM 1669 N N . ASP A 1 206 ? 26.591 16.362 -37.467 1.00 79.12 206 ASP A N 1
ATOM 1670 C CA . ASP A 1 206 ? 26.464 17.162 -36.244 1.00 79.12 206 ASP A CA 1
ATOM 1671 C C . ASP A 1 206 ? 25.019 17.645 -36.031 1.00 79.12 206 ASP A C 1
ATOM 1673 O O . ASP A 1 206 ? 24.495 17.585 -34.913 1.00 79.12 206 ASP A O 1
ATOM 1677 N N . GLU A 1 207 ? 24.326 18.060 -37.099 1.00 87.56 207 GLU A N 1
ATOM 1678 C CA . GLU A 1 207 ? 22.911 18.439 -37.023 1.00 87.56 207 GLU A CA 1
ATOM 1679 C C . GLU A 1 207 ? 22.005 17.262 -36.637 1.00 87.56 207 GLU A C 1
ATOM 1681 O O . GLU A 1 207 ? 21.090 17.432 -35.820 1.00 87.56 207 GLU A O 1
ATOM 1686 N N . ARG A 1 208 ? 22.263 16.061 -37.172 1.00 81.25 208 ARG A N 1
ATOM 1687 C CA . ARG A 1 208 ? 21.516 14.840 -36.825 1.00 81.25 208 ARG A CA 1
ATOM 1688 C C . ARG A 1 208 ? 21.756 14.416 -35.382 1.00 81.25 208 ARG A C 1
ATOM 1690 O O . ARG A 1 208 ? 20.787 14.131 -34.678 1.00 81.25 208 ARG A O 1
ATOM 1697 N N . ILE A 1 209 ? 23.003 14.449 -34.909 1.00 75.69 209 ILE A N 1
ATOM 1698 C CA . ILE A 1 209 ? 23.326 14.201 -33.497 1.00 75.69 209 ILE A CA 1
ATOM 1699 C C . ILE A 1 209 ? 22.603 15.215 -32.610 1.00 75.69 209 ILE A C 1
ATOM 1701 O O . ILE A 1 209 ? 21.948 14.833 -31.640 1.00 75.69 209 ILE A O 1
ATOM 1705 N N . ALA A 1 210 ? 22.653 16.503 -32.952 1.00 83.69 210 ALA A N 1
ATOM 1706 C CA . ALA A 1 210 ? 21.966 17.540 -32.189 1.00 83.69 210 ALA A CA 1
ATOM 1707 C C . ALA A 1 210 ? 20.435 17.361 -32.199 1.00 83.69 210 ALA A C 1
ATOM 1709 O O . ALA A 1 210 ? 19.763 17.658 -31.208 1.00 83.69 210 ALA A O 1
ATOM 1710 N N . ALA A 1 211 ? 19.848 16.889 -33.302 1.00 84.44 211 ALA A N 1
ATOM 1711 C CA . ALA A 1 211 ? 18.428 16.544 -33.371 1.00 84.44 211 ALA A CA 1
ATOM 1712 C C . ALA A 1 211 ? 18.091 15.339 -32.478 1.00 84.44 211 ALA A C 1
ATOM 1714 O O . ALA A 1 211 ? 17.122 15.398 -31.719 1.00 84.44 211 ALA A O 1
ATOM 1715 N N . PHE A 1 212 ? 18.919 14.294 -32.500 1.00 79.56 212 PHE A N 1
ATOM 1716 C CA . PHE A 1 212 ? 18.749 13.110 -31.662 1.00 79.56 212 PHE A CA 1
ATOM 1717 C C . PHE A 1 212 ? 18.869 13.434 -30.167 1.00 79.56 212 PHE A C 1
ATOM 1719 O O . PHE A 1 212 ? 18.014 13.028 -29.381 1.00 79.56 212 PHE A O 1
ATOM 1726 N N . ILE A 1 213 ? 19.862 14.236 -29.767 1.00 81.38 213 ILE A N 1
ATOM 1727 C CA . ILE A 1 213 ? 20.015 14.693 -28.377 1.00 81.38 213 ILE A CA 1
ATOM 1728 C C . ILE A 1 213 ? 18.766 15.462 -27.927 1.00 81.38 213 ILE A C 1
ATOM 1730 O O . ILE A 1 213 ? 18.210 15.162 -26.872 1.00 81.38 213 ILE A O 1
ATOM 1734 N N . ARG A 1 214 ? 18.259 16.397 -28.745 1.00 87.62 214 ARG A N 1
ATOM 1735 C CA . ARG A 1 214 ? 17.025 17.144 -28.434 1.00 87.62 214 ARG A CA 1
ATOM 1736 C C . ARG A 1 214 ? 15.808 16.231 -28.293 1.00 87.62 214 ARG A C 1
ATOM 1738 O O . ARG A 1 214 ? 14.980 16.447 -27.409 1.00 87.62 214 ARG A O 1
ATOM 1745 N N . PHE A 1 215 ? 15.699 15.210 -29.138 1.00 88.12 215 PHE A N 1
ATOM 1746 C CA . PHE A 1 215 ? 14.637 14.211 -29.045 1.00 88.12 215 PHE A CA 1
ATOM 1747 C C . PHE A 1 215 ? 14.719 13.404 -27.739 1.00 88.12 215 PHE A C 1
ATOM 1749 O O . PHE A 1 215 ? 13.711 13.256 -27.044 1.00 88.12 215 PHE A O 1
ATOM 1756 N N . GLN A 1 216 ? 15.914 12.943 -27.360 1.00 78.19 216 GLN A N 1
ATOM 1757 C CA . GLN A 1 216 ? 16.146 12.232 -26.098 1.00 78.19 216 GLN A CA 1
ATOM 1758 C C . GLN A 1 216 ? 15.820 13.113 -24.884 1.00 78.19 216 GLN A C 1
ATOM 1760 O O . GLN A 1 216 ? 15.096 12.691 -23.982 1.00 78.19 216 GLN A O 1
ATOM 1765 N N . GLU A 1 217 ? 16.270 14.370 -24.879 1.00 86.94 217 GLU A N 1
ATOM 1766 C CA . GLU A 1 217 ? 15.942 15.332 -23.822 1.00 86.94 217 GLU A CA 1
ATOM 1767 C C . GLU A 1 217 ? 14.432 15.567 -23.697 1.00 86.94 217 GLU A C 1
ATOM 1769 O O . GLU A 1 217 ? 13.905 15.623 -22.583 1.00 86.94 217 GLU A O 1
ATOM 1774 N N . GLN A 1 218 ? 13.720 15.692 -24.820 1.00 89.88 218 GLN A N 1
ATOM 1775 C CA . GLN A 1 218 ? 12.272 15.882 -24.813 1.00 89.88 218 GLN A CA 1
ATOM 1776 C C . GLN A 1 218 ? 11.536 14.637 -24.305 1.00 89.88 218 GLN A C 1
ATOM 1778 O O . GLN A 1 218 ? 10.598 14.757 -23.514 1.00 89.88 218 GLN A O 1
ATOM 1783 N N . THR A 1 219 ? 11.979 13.449 -24.714 1.00 82.00 219 THR A N 1
ATOM 1784 C CA . THR A 1 219 ? 11.413 12.171 -24.264 1.00 82.00 219 THR A CA 1
ATOM 1785 C C . THR A 1 219 ? 11.605 11.999 -22.757 1.00 82.00 219 THR A C 1
ATOM 1787 O O . THR A 1 219 ? 10.645 11.712 -22.042 1.00 82.00 219 THR A O 1
ATOM 1790 N N . ASN A 1 220 ? 12.800 12.308 -22.245 1.00 81.50 220 ASN A N 1
ATOM 1791 C CA . ASN A 1 220 ? 13.094 12.281 -20.812 1.00 81.50 220 ASN A CA 1
ATOM 1792 C C . ASN A 1 220 ? 12.260 13.301 -20.023 1.00 81.50 220 ASN A C 1
ATOM 1794 O O . ASN A 1 220 ? 11.740 12.972 -18.958 1.00 81.50 220 ASN A O 1
ATOM 1798 N N . LYS A 1 221 ? 12.070 14.523 -20.542 1.00 89.75 221 LYS A N 1
ATOM 1799 C CA . LYS A 1 221 ? 11.184 15.525 -19.918 1.00 89.75 221 LYS A CA 1
ATOM 1800 C C . LYS A 1 221 ? 9.742 15.031 -19.825 1.00 89.75 221 LYS A C 1
ATOM 1802 O O . LYS A 1 221 ? 9.128 15.162 -18.769 1.00 89.75 221 LYS A O 1
ATOM 1807 N N . ASN A 1 222 ? 9.217 14.442 -20.899 1.00 88.31 222 ASN A N 1
ATOM 1808 C CA . ASN A 1 222 ? 7.860 13.898 -20.921 1.00 88.31 222 ASN A CA 1
ATOM 1809 C C . ASN A 1 222 ? 7.705 12.742 -19.920 1.00 88.31 222 ASN A C 1
ATOM 1811 O O . ASN A 1 222 ? 6.736 12.718 -19.161 1.00 88.31 222 ASN A O 1
ATOM 1815 N N . PHE A 1 223 ? 8.682 11.831 -19.869 1.00 85.69 223 PHE A N 1
ATOM 1816 C CA . PHE A 1 223 ? 8.699 10.725 -18.911 1.00 85.69 223 PHE A CA 1
ATOM 1817 C C . PHE A 1 223 ? 8.728 11.225 -17.459 1.00 85.69 223 PHE A C 1
ATOM 1819 O O . PHE A 1 223 ? 7.912 10.806 -16.639 1.00 85.69 223 PHE A O 1
ATOM 1826 N N . MET A 1 224 ? 9.604 12.184 -17.143 1.00 86.94 224 MET A N 1
ATOM 1827 C CA . MET A 1 224 ? 9.677 12.781 -15.806 1.00 86.94 224 MET A CA 1
ATOM 1828 C C . MET A 1 224 ? 8.383 13.504 -15.423 1.00 86.94 224 MET A C 1
ATOM 1830 O O . MET A 1 224 ? 7.919 13.365 -14.293 1.00 86.94 224 MET A O 1
ATOM 1834 N N . GLN A 1 225 ? 7.752 14.223 -16.356 1.00 89.75 225 GLN A N 1
ATOM 1835 C CA . GLN A 1 225 ? 6.461 14.865 -16.102 1.00 89.75 225 GLN A CA 1
ATOM 1836 C C . GLN A 1 225 ? 5.359 13.834 -15.826 1.00 89.75 225 GLN A C 1
ATOM 1838 O O . GLN A 1 225 ? 4.531 14.039 -14.939 1.00 89.75 225 GLN A O 1
ATOM 1843 N N . GLN A 1 226 ? 5.356 12.707 -16.540 1.00 86.94 226 GLN A N 1
ATOM 1844 C CA . GLN A 1 226 ? 4.417 11.615 -16.289 1.00 86.94 226 GLN A CA 1
ATOM 1845 C C . GLN A 1 226 ? 4.621 11.005 -14.894 1.00 86.94 226 GLN A C 1
ATOM 1847 O O . GLN A 1 226 ? 3.638 10.779 -14.190 1.00 86.94 226 GLN A O 1
ATOM 1852 N N . GLN A 1 227 ? 5.871 10.806 -14.468 1.00 83.75 227 GLN A N 1
ATOM 1853 C CA . GLN A 1 227 ? 6.201 10.336 -13.117 1.00 83.75 227 GLN A CA 1
ATOM 1854 C C . GLN A 1 227 ? 5.761 11.332 -12.035 1.00 83.75 227 GLN A C 1
ATOM 1856 O O . GLN A 1 227 ? 5.183 10.929 -11.028 1.00 83.75 227 GLN A O 1
ATOM 1861 N N . ILE A 1 228 ? 5.965 12.637 -12.249 1.00 88.50 228 ILE A N 1
ATOM 1862 C CA . ILE A 1 228 ? 5.479 13.687 -11.338 1.00 88.50 228 ILE A CA 1
ATOM 1863 C C . ILE A 1 228 ? 3.955 13.608 -11.202 1.00 88.50 228 ILE A C 1
ATOM 1865 O O . ILE A 1 228 ? 3.452 13.519 -10.085 1.00 88.50 228 ILE A O 1
ATOM 1869 N N . ASN A 1 229 ? 3.226 13.537 -12.319 1.00 89.88 229 ASN A N 1
ATOM 1870 C CA . ASN A 1 229 ? 1.764 13.452 -12.305 1.00 89.88 229 ASN A CA 1
ATOM 1871 C C . ASN A 1 229 ? 1.264 12.170 -11.603 1.00 89.88 229 ASN A C 1
ATOM 1873 O O . ASN A 1 229 ? 0.273 12.202 -10.873 1.00 89.88 229 ASN A O 1
ATOM 1877 N N . GLN A 1 230 ? 1.949 11.035 -11.796 1.00 86.94 230 GLN A N 1
ATOM 1878 C CA . GLN A 1 230 ? 1.636 9.782 -11.096 1.00 86.94 230 GLN A CA 1
ATOM 1879 C C . GLN A 1 230 ? 1.877 9.898 -9.585 1.00 86.94 230 GLN A C 1
ATOM 1881 O O . GLN A 1 230 ? 1.043 9.453 -8.796 1.00 86.94 230 GLN A O 1
ATOM 1886 N N . ASN A 1 231 ? 2.971 10.542 -9.174 1.00 87.25 231 ASN A N 1
ATOM 1887 C CA . ASN A 1 231 ? 3.290 10.769 -7.766 1.00 87.25 231 ASN A CA 1
ATOM 1888 C C . ASN A 1 231 ? 2.312 11.741 -7.092 1.00 87.25 231 ASN A C 1
ATOM 1890 O O . ASN A 1 231 ? 1.904 11.498 -5.957 1.00 87.25 231 ASN A O 1
ATOM 1894 N N . GLU A 1 232 ? 1.876 12.797 -7.782 1.00 90.44 232 GLU A N 1
ATOM 1895 C CA . GLU A 1 232 ? 0.823 13.697 -7.293 1.00 90.44 232 GLU A CA 1
ATOM 1896 C C . GLU A 1 232 ? -0.501 12.948 -7.096 1.00 90.44 232 GLU A C 1
ATOM 1898 O O . GLU A 1 232 ? -1.159 13.095 -6.061 1.00 90.44 232 GLU A O 1
ATOM 1903 N N . HIS A 1 233 ? -0.863 12.071 -8.040 1.00 89.38 233 HIS A N 1
ATOM 1904 C CA . HIS A 1 233 ? -2.050 11.234 -7.905 1.00 89.38 233 HIS A CA 1
ATOM 1905 C C . HIS A 1 233 ? -1.940 10.270 -6.711 1.00 89.38 233 HIS A C 1
ATOM 1907 O O . HIS A 1 233 ? -2.862 10.202 -5.895 1.00 89.38 233 HIS A O 1
ATOM 1913 N N . LEU A 1 234 ? -0.802 9.590 -6.543 1.00 86.38 234 LEU A N 1
ATOM 1914 C CA . LEU A 1 234 ? -0.540 8.719 -5.390 1.00 86.38 234 LEU A CA 1
ATOM 1915 C C . LEU A 1 234 ? -0.602 9.487 -4.063 1.00 86.38 234 LEU A C 1
ATOM 1917 O O . LEU A 1 234 ? -1.225 9.015 -3.115 1.00 86.38 234 LEU A O 1
ATOM 1921 N N . SER A 1 235 ? -0.025 10.689 -4.001 1.00 90.06 235 SER A N 1
ATOM 1922 C CA . SER A 1 235 ? -0.088 11.549 -2.815 1.00 90.06 235 SER A CA 1
ATOM 1923 C C . SER A 1 235 ? -1.531 11.929 -2.463 1.00 90.06 235 SER A C 1
ATOM 1925 O O . SER A 1 235 ? -1.921 11.852 -1.296 1.00 90.06 235 SER A O 1
ATOM 1927 N N . SER A 1 236 ? -2.362 12.240 -3.466 1.00 91.31 236 SER A N 1
ATOM 1928 C CA . SER A 1 236 ? -3.789 12.515 -3.253 1.00 91.31 236 SER A CA 1
ATOM 1929 C C . SER A 1 236 ? -4.550 11.297 -2.710 1.00 91.31 236 SER A C 1
ATOM 1931 O O . SER A 1 236 ? -5.351 11.434 -1.785 1.00 91.31 236 SER A O 1
ATOM 1933 N N . LEU A 1 237 ? -4.253 10.092 -3.214 1.00 90.94 237 LEU A N 1
ATOM 1934 C CA . LEU A 1 237 ? -4.859 8.844 -2.740 1.00 90.94 237 LEU A CA 1
ATOM 1935 C C . LEU A 1 237 ? -4.456 8.527 -1.296 1.00 90.94 237 LEU A C 1
ATOM 1937 O O . LEU A 1 237 ? -5.311 8.133 -0.502 1.00 90.94 237 LEU A O 1
ATOM 1941 N N . ILE A 1 238 ? -3.186 8.747 -0.939 1.00 89.62 238 ILE A N 1
ATOM 1942 C CA . ILE A 1 238 ? -2.696 8.586 0.436 1.00 89.62 238 ILE A CA 1
ATOM 1943 C C . ILE A 1 238 ? -3.454 9.527 1.376 1.00 89.62 238 ILE A C 1
ATOM 1945 O O . ILE A 1 238 ? -3.952 9.079 2.406 1.00 89.62 238 ILE A O 1
ATOM 1949 N N . HIS A 1 239 ? -3.626 10.799 1.004 1.00 90.75 239 HIS A N 1
ATOM 1950 C CA . HIS A 1 239 ? -4.378 11.746 1.828 1.00 90.75 239 HIS A CA 1
ATOM 1951 C C . HIS A 1 239 ? -5.842 11.335 2.031 1.00 90.75 239 HIS A C 1
ATOM 1953 O O . HIS A 1 239 ? -6.335 11.383 3.160 1.00 90.75 239 HIS A O 1
ATOM 1959 N N . VAL A 1 240 ? -6.521 10.873 0.974 1.00 93.88 240 VAL A N 1
ATOM 1960 C CA . VAL A 1 240 ? -7.896 10.353 1.079 1.00 93.88 240 VAL A CA 1
ATOM 1961 C C . VAL A 1 240 ? -7.949 9.130 2.001 1.00 93.88 240 VAL A C 1
ATOM 1963 O O . VAL A 1 240 ? -8.842 9.027 2.842 1.00 93.88 240 VAL A O 1
ATOM 1966 N N . GLN A 1 241 ? -6.982 8.216 1.896 1.00 91.69 241 GLN A N 1
ATOM 1967 C CA . GLN A 1 241 ? -6.910 7.032 2.751 1.00 91.69 241 GLN A CA 1
ATOM 1968 C C . GLN A 1 241 ? -6.661 7.396 4.225 1.00 91.69 241 GLN A C 1
ATOM 1970 O O . GLN A 1 241 ? -7.311 6.844 5.114 1.00 91.69 241 GLN A O 1
ATOM 1975 N N . GLU A 1 242 ? -5.766 8.343 4.507 1.00 92.19 242 GLU A N 1
ATOM 1976 C CA . GLU A 1 242 ? -5.512 8.843 5.863 1.00 92.19 242 GLU A CA 1
ATOM 1977 C C . GLU A 1 242 ? -6.736 9.539 6.470 1.00 92.19 242 GLU A C 1
ATOM 1979 O O . GLU A 1 242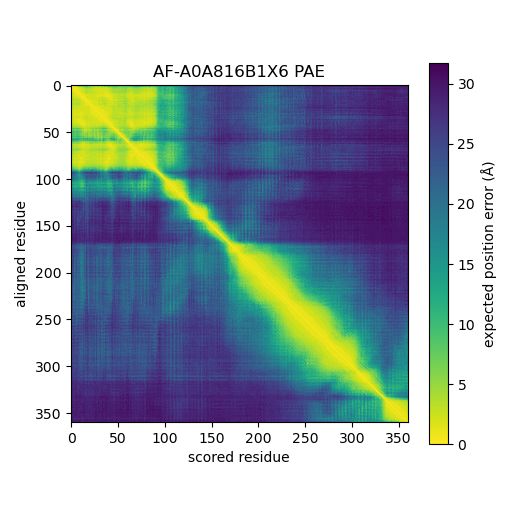 ? -6.996 9.421 7.670 1.00 92.19 242 GLU A O 1
ATOM 1984 N N . GLU A 1 243 ? -7.497 10.285 5.668 1.00 96.06 243 GLU A N 1
ATOM 1985 C CA . GLU A 1 243 ? -8.744 10.911 6.109 1.00 96.06 243 GLU A CA 1
ATOM 1986 C C . GLU A 1 243 ? -9.815 9.857 6.427 1.00 96.06 243 GLU A C 1
ATOM 1988 O O . GLU A 1 243 ? -10.462 9.924 7.475 1.00 96.06 243 GLU A O 1
ATOM 1993 N N . GLN A 1 244 ? -9.948 8.821 5.593 1.00 92.19 244 GLN A N 1
ATOM 1994 C CA . GLN A 1 244 ? -10.837 7.688 5.865 1.00 92.19 244 GLN A CA 1
ATOM 1995 C C . GLN A 1 244 ? -10.455 6.948 7.153 1.00 92.19 244 GLN A C 1
ATOM 1997 O O . GLN A 1 244 ? -11.330 6.635 7.964 1.00 92.19 244 GLN A O 1
ATOM 2002 N N . GLN A 1 245 ? -9.160 6.711 7.384 1.00 92.50 245 GLN A N 1
ATOM 2003 C CA . GLN A 1 245 ? -8.672 6.087 8.617 1.00 92.50 245 GLN A CA 1
ATOM 2004 C C . GLN A 1 245 ? -8.960 6.950 9.850 1.00 92.50 245 GLN A C 1
ATOM 2006 O O . GLN A 1 245 ? -9.413 6.426 10.869 1.00 92.50 245 GLN A O 1
ATOM 2011 N N . ARG A 1 246 ? -8.769 8.273 9.754 1.00 93.75 246 ARG A N 1
ATOM 2012 C CA . ARG A 1 246 ? -9.135 9.216 10.823 1.00 93.75 246 ARG A CA 1
ATOM 2013 C C . ARG A 1 246 ? -10.630 9.169 11.127 1.00 93.75 246 ARG A C 1
ATOM 2015 O O . ARG A 1 246 ? -11.007 9.026 12.288 1.00 93.75 246 ARG A O 1
ATOM 2022 N N . ASN A 1 247 ? -11.477 9.212 10.102 1.00 94.31 247 ASN A N 1
ATOM 2023 C CA . ASN A 1 247 ? -12.930 9.133 10.265 1.00 94.31 247 ASN A CA 1
ATOM 2024 C C . ASN A 1 247 ? -13.369 7.810 10.910 1.00 94.31 247 ASN A C 1
ATOM 2026 O O . ASN A 1 247 ? -14.232 7.804 11.790 1.00 94.31 247 ASN A O 1
ATOM 2030 N N . TYR A 1 248 ? -12.737 6.697 10.536 1.00 93.88 248 TYR A N 1
ATOM 2031 C CA . TYR A 1 248 ? -12.999 5.399 11.151 1.00 93.88 248 TYR A CA 1
ATOM 2032 C C . TYR A 1 248 ? -12.578 5.356 12.628 1.00 93.88 248 TYR A C 1
ATOM 2034 O O . TYR A 1 248 ? -13.344 4.888 13.472 1.00 93.88 248 TYR A O 1
ATOM 2042 N N . ALA A 1 249 ? -11.409 5.910 12.968 1.00 91.31 249 ALA A N 1
ATOM 2043 C CA . ALA A 1 249 ? -10.952 6.016 14.353 1.00 91.31 249 ALA A CA 1
ATOM 2044 C C . ALA A 1 249 ? -11.904 6.869 15.214 1.00 91.31 249 ALA A C 1
ATOM 2046 O O . ALA A 1 249 ? -12.253 6.468 16.327 1.00 91.31 249 ALA A O 1
ATOM 2047 N N . TYR A 1 250 ? -12.398 7.996 14.685 1.00 94.12 250 TYR A N 1
ATOM 2048 C CA . TYR A 1 250 ? -13.404 8.817 15.369 1.00 94.12 250 TYR A CA 1
ATOM 2049 C C . TYR A 1 250 ? -14.711 8.058 15.612 1.00 94.12 250 TYR A C 1
ATOM 2051 O O . TYR A 1 250 ? -15.277 8.138 16.706 1.00 94.12 250 TYR A O 1
ATOM 2059 N N . LEU A 1 251 ? -15.182 7.288 14.628 1.00 95.00 251 LEU A N 1
ATOM 2060 C CA . LEU A 1 251 ? -16.388 6.476 14.777 1.00 95.00 251 LEU A CA 1
ATOM 2061 C C . LEU A 1 251 ? -16.220 5.412 15.871 1.00 95.00 251 LEU A C 1
ATOM 2063 O O . LEU A 1 251 ? -17.102 5.264 16.717 1.00 95.00 251 LEU A O 1
ATOM 2067 N N . GLN A 1 252 ? -15.079 4.718 15.904 1.00 92.81 252 GLN A N 1
ATOM 2068 C CA . GLN A 1 252 ? -14.778 3.738 16.953 1.00 92.81 252 GLN A CA 1
ATOM 2069 C C . GLN A 1 252 ? -14.718 4.381 18.342 1.00 92.81 252 GLN A C 1
ATOM 2071 O O . GLN A 1 252 ? -15.292 3.855 19.297 1.00 92.81 252 GLN A O 1
ATOM 2076 N N . GLN A 1 253 ? -14.078 5.546 18.462 1.00 92.12 253 GLN A N 1
ATOM 2077 C CA . GLN A 1 253 ? -14.008 6.275 19.726 1.00 92.12 253 GLN A CA 1
ATOM 2078 C C . GLN A 1 253 ? -15.399 6.719 20.205 1.00 92.12 253 GLN A C 1
ATOM 2080 O O . GLN A 1 253 ? -15.714 6.597 21.389 1.00 92.12 253 GLN A O 1
ATOM 2085 N N . SER A 1 254 ? -16.256 7.180 19.289 1.00 92.62 254 SER A N 1
ATOM 2086 C CA . SER A 1 254 ? -17.647 7.531 19.591 1.00 92.62 254 SER A CA 1
ATOM 2087 C C . SER A 1 254 ? -18.460 6.317 20.061 1.00 92.62 254 SER A C 1
ATOM 2089 O O . SER A 1 254 ? -19.200 6.410 21.041 1.00 92.62 254 SER A O 1
ATOM 2091 N N . GLN A 1 255 ? -18.283 5.154 19.426 1.00 93.00 255 GLN A N 1
ATOM 2092 C CA . GLN A 1 255 ? -18.934 3.908 19.842 1.00 93.00 255 GLN A CA 1
ATOM 2093 C C . GLN A 1 255 ? -18.500 3.472 21.247 1.00 93.00 255 GLN A C 1
ATOM 2095 O O . GLN A 1 255 ? -19.359 3.164 22.074 1.00 93.00 255 GLN A O 1
ATOM 2100 N N . LEU A 1 256 ? -17.198 3.509 21.545 1.00 92.19 256 LEU A N 1
ATOM 2101 C CA . LEU A 1 256 ? -16.664 3.203 22.878 1.00 92.19 256 LEU A CA 1
ATOM 2102 C C . LEU A 1 256 ? -17.194 4.170 23.940 1.00 92.19 256 LEU A C 1
ATOM 2104 O O . LEU A 1 256 ? -17.580 3.747 25.029 1.00 92.19 256 LEU A O 1
ATOM 2108 N N . PHE A 1 257 ? -17.263 5.465 23.623 1.00 93.94 257 PHE A N 1
ATOM 2109 C CA . PHE A 1 257 ? -17.845 6.458 24.522 1.00 93.94 257 PHE A CA 1
ATOM 2110 C C . PHE A 1 257 ? -19.312 6.136 24.839 1.00 93.94 257 PHE A C 1
ATOM 2112 O O . PHE A 1 257 ? -19.698 6.123 26.007 1.00 93.94 257 PHE A O 1
ATOM 2119 N N . ASN A 1 258 ? -20.112 5.803 23.824 1.00 91.94 258 ASN A N 1
ATOM 2120 C CA . ASN A 1 258 ? -21.517 5.438 24.008 1.00 91.94 258 ASN A CA 1
ATOM 2121 C C . ASN A 1 258 ? -21.687 4.152 24.832 1.00 91.94 258 ASN A C 1
ATOM 2123 O O . ASN A 1 258 ? -22.550 4.102 25.707 1.00 91.94 258 ASN A O 1
ATOM 2127 N N . GLN A 1 259 ? -20.850 3.135 24.602 1.00 92.94 259 GLN A N 1
ATOM 2128 C CA . GLN A 1 259 ? -20.848 1.906 25.403 1.00 92.94 259 GLN A CA 1
ATOM 2129 C C . GLN A 1 259 ? -20.506 2.191 26.869 1.00 92.94 259 GLN A C 1
ATOM 2131 O O . GLN A 1 259 ? -21.203 1.720 27.764 1.00 92.94 259 GLN A O 1
ATOM 2136 N N . ASN A 1 260 ? -19.496 3.024 27.129 1.00 91.81 260 ASN A N 1
ATOM 2137 C CA . ASN A 1 260 ? -19.132 3.415 28.490 1.00 91.81 260 ASN A CA 1
ATOM 2138 C C . ASN A 1 260 ? -20.261 4.184 29.188 1.00 91.81 260 ASN A C 1
ATOM 2140 O O . ASN A 1 260 ? -20.556 3.906 30.348 1.00 91.81 260 ASN A O 1
ATOM 2144 N N . GLN A 1 261 ? -20.939 5.100 28.489 1.00 92.75 261 GLN A N 1
ATOM 2145 C CA . GLN A 1 261 ? -22.107 5.803 29.033 1.00 92.75 261 GLN A CA 1
ATOM 2146 C C . GLN A 1 261 ? -23.239 4.834 29.400 1.00 92.75 261 GLN A C 1
ATOM 2148 O O . GLN A 1 261 ? -23.838 4.963 30.466 1.00 92.75 261 GLN A O 1
ATOM 2153 N N . GLN A 1 262 ? -23.508 3.832 28.558 1.00 93.44 262 GLN A N 1
ATOM 2154 C CA . GLN A 1 262 ? -24.510 2.804 28.849 1.00 93.44 262 GLN A CA 1
ATOM 2155 C C . GLN A 1 262 ? -24.127 1.948 30.062 1.00 93.44 262 GLN A C 1
ATOM 2157 O O . GLN A 1 262 ? -24.979 1.700 30.915 1.00 93.44 262 GLN A O 1
ATOM 2162 N N . SER A 1 263 ? -22.859 1.542 30.173 1.00 92.19 263 SER A N 1
ATOM 2163 C CA . SER A 1 263 ? -22.347 0.788 31.324 1.00 92.19 263 SER A CA 1
ATOM 2164 C C . SER A 1 263 ? -22.479 1.581 32.623 1.00 92.19 263 SER A C 1
ATOM 2166 O O . SER A 1 263 ? -23.012 1.058 33.598 1.00 92.19 263 SER A O 1
ATOM 2168 N N . ILE A 1 264 ? -22.106 2.865 32.615 1.00 92.19 264 ILE A N 1
ATOM 2169 C CA . ILE A 1 264 ? -22.259 3.763 33.769 1.00 92.19 264 ILE A CA 1
ATOM 2170 C C . ILE A 1 264 ? -23.740 3.890 34.164 1.00 92.19 264 ILE A C 1
ATOM 2172 O O . ILE A 1 264 ? -24.090 3.784 35.336 1.00 92.19 264 ILE A O 1
ATOM 2176 N N . GLN A 1 265 ? -24.646 4.066 33.195 1.00 92.50 265 GLN A N 1
ATOM 2177 C CA . GLN A 1 265 ? -26.089 4.133 33.467 1.00 92.50 265 GLN A CA 1
ATOM 2178 C C . GLN A 1 265 ? -26.672 2.822 34.011 1.00 92.50 265 GLN A C 1
ATOM 2180 O O . GLN A 1 265 ? -27.672 2.844 34.731 1.00 92.50 265 GLN A O 1
ATOM 2185 N N . LEU A 1 266 ? -26.120 1.672 33.622 1.00 93.94 266 LEU A N 1
ATOM 2186 C CA . LEU A 1 266 ? -26.509 0.376 34.176 1.00 93.94 266 LEU A CA 1
ATOM 2187 C C . LEU A 1 266 ? -26.005 0.221 35.612 1.00 93.94 266 LEU A C 1
ATOM 2189 O O . LEU A 1 266 ? -26.779 -0.203 36.464 1.00 93.94 266 LEU A O 1
ATOM 2193 N N . GLU A 1 267 ? -24.768 0.630 35.889 1.00 94.25 267 GLU A N 1
ATOM 2194 C CA . GLU A 1 267 ? -24.181 0.595 37.231 1.00 94.25 267 GLU A CA 1
ATOM 2195 C C . GLU A 1 267 ? -24.965 1.474 38.216 1.00 94.25 267 GLU A C 1
ATOM 2197 O O . GLU A 1 267 ? -25.339 1.004 39.288 1.00 94.25 267 GLU A O 1
ATOM 2202 N N . TYR A 1 268 ? -25.328 2.704 37.831 1.00 90.38 268 TYR A N 1
ATOM 2203 C CA . TYR A 1 268 ? -26.186 3.559 38.662 1.00 90.38 268 TYR A CA 1
ATOM 2204 C C . TYR A 1 268 ? -27.549 2.919 38.951 1.00 90.38 268 TYR A C 1
ATOM 2206 O O . TYR A 1 268 ? -28.011 2.941 40.090 1.00 90.38 268 TYR A O 1
ATOM 2214 N N . ARG A 1 269 ? -28.181 2.294 37.946 1.00 88.94 269 ARG A N 1
ATOM 2215 C CA . ARG A 1 269 ? -29.458 1.587 38.141 1.00 88.94 269 ARG A CA 1
ATOM 2216 C C . ARG A 1 269 ? -29.323 0.393 39.083 1.00 88.94 269 ARG A C 1
ATOM 2218 O O . ARG A 1 269 ? -30.225 0.165 39.882 1.00 88.94 269 ARG A O 1
ATOM 2225 N N . GLN A 1 270 ? -28.217 -0.347 39.006 1.00 92.88 270 GLN A N 1
ATOM 2226 C CA . GLN A 1 270 ? -27.929 -1.453 39.921 1.00 92.88 270 GLN A CA 1
ATOM 2227 C C . GLN A 1 270 ? -27.717 -0.949 41.351 1.00 92.88 270 GLN A C 1
ATOM 2229 O O . GLN A 1 270 ? -28.316 -1.494 42.271 1.00 92.88 270 GLN A O 1
ATOM 2234 N N . GLN A 1 271 ? -26.956 0.132 41.541 1.00 90.94 271 GLN A N 1
ATOM 2235 C CA . GLN A 1 271 ? -26.756 0.740 42.861 1.00 90.94 271 GLN A CA 1
ATOM 2236 C C . GLN A 1 271 ? -28.069 1.252 43.473 1.00 90.94 271 GLN A C 1
ATOM 2238 O O . GLN A 1 271 ? -28.321 1.043 44.662 1.00 90.94 271 GLN A O 1
ATOM 2243 N N . ASP A 1 272 ? -28.928 1.888 42.672 1.00 86.69 272 ASP A N 1
ATOM 2244 C CA . ASP A 1 272 ? -30.253 2.330 43.120 1.00 86.69 272 ASP A CA 1
ATOM 2245 C C . ASP A 1 272 ? -31.153 1.143 43.485 1.00 86.69 272 ASP A C 1
ATOM 2247 O O . ASP A 1 272 ? -31.864 1.192 44.492 1.00 86.69 272 ASP A O 1
ATOM 2251 N N . GLN A 1 273 ? -31.101 0.060 42.706 1.00 90.19 273 GLN A N 1
ATOM 2252 C CA . GLN A 1 273 ? -31.830 -1.169 43.003 1.00 90.19 273 GLN A CA 1
ATOM 2253 C C . GLN A 1 273 ? -31.337 -1.811 44.308 1.00 90.19 273 GLN A C 1
ATOM 2255 O O . GLN A 1 273 ? -32.150 -2.052 45.193 1.00 90.19 273 GLN A O 1
ATOM 2260 N N . GLU A 1 274 ? -30.024 -1.978 44.493 1.00 92.56 274 GLU A N 1
ATOM 2261 C CA . GLU A 1 274 ? -29.444 -2.507 45.735 1.00 92.56 274 GLU A CA 1
ATOM 2262 C C . GLU A 1 274 ? -29.809 -1.653 46.954 1.00 92.56 274 GLU A C 1
ATOM 2264 O O . GLU A 1 274 ? -30.086 -2.170 48.039 1.00 92.56 274 GLU A O 1
ATOM 2269 N N . LYS A 1 275 ? -29.826 -0.324 46.799 1.00 89.69 275 LYS A N 1
ATOM 2270 C CA . LYS A 1 275 ? -30.248 0.591 47.861 1.00 89.69 275 LYS A CA 1
ATOM 2271 C C . LYS A 1 275 ? -31.728 0.405 48.201 1.00 89.69 275 LYS A C 1
ATOM 2273 O O . LYS A 1 275 ? -32.068 0.370 49.383 1.00 89.69 275 LYS A O 1
ATOM 2278 N N . ASN A 1 276 ? -32.592 0.272 47.196 1.00 82.06 276 ASN A N 1
ATOM 2279 C CA . ASN A 1 276 ? -34.020 0.016 47.392 1.00 82.06 276 ASN A CA 1
ATOM 2280 C C . ASN A 1 276 ? -34.277 -1.354 48.035 1.00 82.06 276 ASN A C 1
ATOM 2282 O O . ASN A 1 276 ? -35.134 -1.460 48.915 1.00 82.06 276 ASN A O 1
ATOM 2286 N N . ASP A 1 277 ? -33.503 -2.373 47.664 1.00 87.62 277 ASP A N 1
ATOM 2287 C CA . ASP A 1 277 ? -33.576 -3.710 48.254 1.00 87.62 277 ASP A CA 1
ATOM 2288 C C . ASP A 1 277 ? -33.170 -3.667 49.735 1.00 87.62 277 ASP A C 1
ATOM 2290 O O . ASP A 1 277 ? -33.918 -4.139 50.591 1.00 87.62 277 ASP A O 1
ATOM 2294 N N . ARG A 1 278 ? -32.074 -2.973 50.081 1.00 88.19 278 ARG A N 1
ATOM 2295 C CA . ARG A 1 278 ? -31.664 -2.757 51.485 1.00 88.19 278 ARG A CA 1
ATOM 2296 C C . ARG A 1 278 ? -32.718 -2.013 52.305 1.00 88.19 278 ARG A C 1
ATOM 2298 O O . ARG A 1 278 ? -32.967 -2.376 53.453 1.00 88.19 278 ARG A O 1
ATOM 2305 N N . ILE A 1 279 ? -33.338 -0.973 51.740 1.00 79.69 279 ILE A N 1
ATOM 2306 C CA . ILE A 1 279 ? -34.430 -0.241 52.407 1.00 79.69 279 ILE A CA 1
ATOM 2307 C C . ILE A 1 279 ? -35.627 -1.174 52.640 1.00 79.69 279 ILE A C 1
ATOM 2309 O O . ILE A 1 279 ? -36.225 -1.158 53.717 1.00 79.69 279 ILE A O 1
ATOM 2313 N N . SER A 1 280 ? -35.957 -2.013 51.657 1.00 73.94 280 SER A N 1
ATOM 2314 C CA . SER A 1 280 ? -37.049 -2.985 51.756 1.00 73.94 280 SER A CA 1
ATOM 2315 C C . SER A 1 280 ? -36.775 -4.042 52.831 1.00 73.94 280 SER A C 1
ATOM 2317 O O . SER A 1 280 ? -37.653 -4.325 53.645 1.00 73.94 280 SER A O 1
ATOM 2319 N N . GLU A 1 281 ? -35.550 -4.567 52.908 1.00 85.94 281 GLU A N 1
ATOM 2320 C CA . GLU A 1 281 ? -35.126 -5.492 53.967 1.00 85.94 281 GLU A CA 1
ATOM 2321 C C . GLU A 1 281 ? -35.223 -4.858 55.363 1.00 85.94 281 GLU A C 1
ATOM 2323 O O . GLU A 1 281 ? -35.761 -5.476 56.285 1.00 85.94 281 GLU A O 1
ATOM 2328 N N . GLN A 1 282 ? -34.774 -3.608 55.523 1.00 83.44 282 GLN A N 1
ATOM 2329 C CA . GLN A 1 282 ? -34.889 -2.871 56.788 1.00 83.44 282 GLN A CA 1
ATOM 2330 C C . GLN A 1 282 ? -36.352 -2.656 57.204 1.00 83.44 282 GLN A C 1
ATOM 2332 O O . GLN A 1 282 ? -36.694 -2.816 58.378 1.00 83.44 282 GLN A O 1
ATOM 2337 N N . LEU A 1 283 ? -37.235 -2.331 56.253 1.00 68.62 283 LEU A N 1
ATOM 2338 C CA . LEU A 1 283 ? -38.672 -2.201 56.508 1.00 68.62 283 LEU A CA 1
ATOM 2339 C C . LEU A 1 283 ? -39.290 -3.530 56.953 1.00 68.62 283 LEU A C 1
ATOM 2341 O O . LEU A 1 283 ? -40.049 -3.548 57.921 1.00 68.62 283 LEU A O 1
ATOM 2345 N N . ILE A 1 284 ? -38.938 -4.642 56.301 1.00 76.06 284 ILE A N 1
ATOM 2346 C CA . ILE A 1 284 ? -39.404 -5.982 56.688 1.00 76.06 284 ILE A CA 1
ATOM 2347 C C . ILE A 1 284 ? -38.962 -6.311 58.119 1.00 76.06 284 ILE A C 1
ATOM 2349 O O . ILE A 1 284 ? -39.788 -6.749 58.922 1.00 76.06 284 ILE A O 1
ATOM 2353 N N . GLN A 1 285 ? -37.701 -6.044 58.471 1.00 83.56 285 GLN A N 1
ATOM 2354 C CA . GLN A 1 285 ? -37.188 -6.255 59.830 1.00 83.56 285 GLN A CA 1
ATOM 2355 C C . GLN A 1 285 ? -37.940 -5.409 60.867 1.00 83.56 285 GLN A C 1
ATOM 2357 O O . GLN A 1 285 ? -38.333 -5.923 61.916 1.00 83.56 285 GLN A O 1
ATOM 2362 N N . HIS A 1 286 ? -38.204 -4.132 60.576 1.00 77.19 286 HIS A N 1
ATOM 2363 C CA . HIS A 1 286 ? -38.988 -3.273 61.467 1.00 77.19 286 HIS A CA 1
ATOM 2364 C C . HIS A 1 286 ? -40.434 -3.756 61.631 1.00 77.19 286 HIS A C 1
ATOM 2366 O O . HIS A 1 286 ? -40.951 -3.766 62.750 1.00 77.19 286 HIS A O 1
ATOM 2372 N N . ILE A 1 287 ? -41.084 -4.203 60.552 1.00 69.50 287 ILE A N 1
ATOM 2373 C CA . ILE A 1 287 ? -42.436 -4.778 60.611 1.00 69.50 287 ILE A CA 1
ATOM 2374 C C . ILE A 1 287 ? -42.444 -6.047 61.474 1.00 69.50 287 ILE A C 1
ATOM 2376 O O . ILE A 1 287 ? -43.344 -6.216 62.299 1.00 69.50 287 ILE A O 1
ATOM 2380 N N . GLN A 1 288 ? -41.438 -6.916 61.344 1.00 80.44 288 GLN A N 1
ATOM 2381 C CA . GLN A 1 288 ? -41.301 -8.120 62.171 1.00 80.44 288 GLN A CA 1
ATOM 2382 C C . GLN A 1 288 ? -41.130 -7.770 63.656 1.00 80.44 288 GLN A C 1
ATOM 2384 O O . GLN A 1 288 ? -41.867 -8.293 64.490 1.00 80.44 288 GLN A O 1
ATOM 2389 N N . GLN A 1 289 ? -40.247 -6.821 63.986 1.00 84.75 289 GLN A N 1
ATOM 2390 C CA . GLN A 1 289 ? -40.052 -6.341 65.361 1.00 84.75 289 GLN A CA 1
ATOM 2391 C C . GLN A 1 289 ? -41.338 -5.757 65.966 1.00 84.75 289 GLN A C 1
ATOM 2393 O O . GLN A 1 289 ? -41.688 -6.067 67.106 1.00 84.75 289 GLN A O 1
ATOM 2398 N N . LEU A 1 290 ? -42.067 -4.931 65.207 1.00 77.12 290 LEU A N 1
ATOM 2399 C CA . LEU A 1 290 ? -43.354 -4.380 65.642 1.00 77.12 290 LEU A CA 1
ATOM 2400 C C . LEU A 1 290 ? -44.396 -5.482 65.856 1.00 77.12 290 LEU A C 1
ATOM 2402 O O . LEU A 1 290 ? -45.130 -5.448 66.841 1.00 77.12 290 LEU A O 1
ATOM 2406 N N . THR A 1 291 ? -44.429 -6.482 64.976 1.00 81.06 291 THR A N 1
ATOM 2407 C CA . THR A 1 291 ? -45.335 -7.631 65.100 1.00 81.06 291 THR A CA 1
ATOM 2408 C C . THR A 1 291 ? -45.038 -8.428 66.370 1.00 81.06 291 THR A C 1
ATOM 2410 O O . THR A 1 291 ? -45.958 -8.739 67.124 1.00 81.06 291 THR A O 1
ATOM 2413 N N . GLU A 1 292 ? -43.765 -8.695 66.675 1.00 86.56 292 GLU A N 1
ATOM 2414 C CA . GLU A 1 292 ? -43.365 -9.353 67.924 1.00 86.56 292 GLU A CA 1
ATOM 2415 C C . GLU A 1 292 ? -43.765 -8.553 69.169 1.00 86.56 292 GLU A C 1
ATOM 2417 O O . GLU A 1 292 ? -44.212 -9.135 70.160 1.00 86.56 292 GLU A O 1
ATOM 2422 N N . LEU A 1 293 ? -43.622 -7.2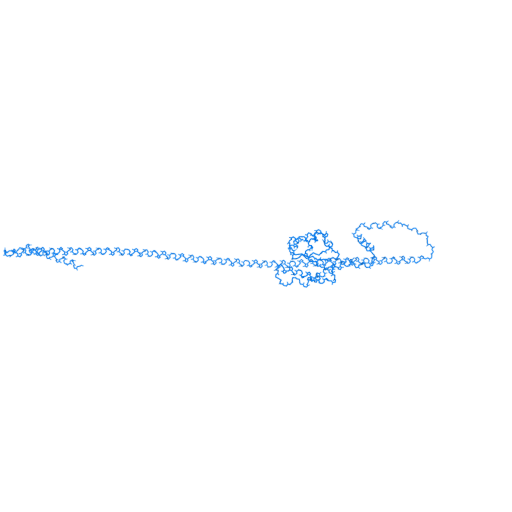24 69.138 1.00 85.81 293 LEU A N 1
ATOM 2423 C CA . LEU A 1 293 ? -44.044 -6.351 70.236 1.00 85.81 293 LEU A CA 1
ATOM 2424 C C . LEU A 1 293 ? -45.561 -6.387 70.440 1.00 85.81 293 LEU A C 1
ATOM 2426 O O . LEU A 1 293 ? -46.009 -6.500 71.581 1.00 85.81 293 LEU A O 1
ATOM 2430 N N . ILE A 1 294 ? -46.342 -6.351 69.356 1.00 77.56 294 ILE A N 1
ATOM 2431 C CA . ILE A 1 294 ? -47.805 -6.473 69.410 1.00 77.56 294 ILE A CA 1
ATOM 2432 C C . ILE A 1 294 ? -48.200 -7.830 69.998 1.00 77.56 294 ILE A C 1
ATOM 2434 O O . ILE A 1 294 ? -49.023 -7.880 70.910 1.00 77.56 294 ILE A O 1
ATOM 2438 N N . VAL A 1 295 ? -47.582 -8.927 69.545 1.00 84.12 295 VAL A N 1
ATOM 2439 C CA . VAL A 1 295 ? -47.841 -10.272 70.085 1.00 84.12 295 VAL A CA 1
ATOM 2440 C C . VAL A 1 295 ? -47.502 -10.338 71.578 1.00 84.12 295 VAL A C 1
ATOM 2442 O O . VAL A 1 295 ? -48.301 -10.849 72.361 1.00 84.12 295 VAL A O 1
ATOM 2445 N N . LYS A 1 296 ? -46.365 -9.773 72.008 1.00 85.94 296 LYS A N 1
ATOM 2446 C CA . LYS A 1 296 ? -45.987 -9.696 73.432 1.00 85.94 296 LYS A CA 1
ATOM 2447 C C . LYS A 1 296 ? -46.987 -8.877 74.253 1.00 85.94 296 LYS A C 1
ATOM 2449 O O . LYS A 1 296 ? -47.360 -9.307 75.342 1.00 85.94 296 LYS A O 1
ATOM 2454 N N . GLN A 1 297 ? -47.451 -7.735 73.742 1.00 81.19 297 GLN A N 1
ATOM 2455 C CA . GLN A 1 297 ? -48.475 -6.920 74.407 1.00 81.19 297 GLN A CA 1
ATOM 2456 C C . GLN A 1 297 ? -49.809 -7.663 74.518 1.00 81.19 297 GLN A C 1
ATOM 2458 O O . GLN A 1 297 ? -50.417 -7.660 75.584 1.00 81.19 297 GLN A O 1
ATOM 2463 N N . GLN A 1 298 ? -50.245 -8.349 73.460 1.00 78.12 298 GLN A N 1
ATOM 2464 C CA . GLN A 1 298 ? -51.466 -9.158 73.482 1.00 78.12 298 GLN A CA 1
ATOM 2465 C C . GLN A 1 298 ? -51.372 -10.311 74.488 1.00 78.12 298 GLN A C 1
ATOM 2467 O O . GLN A 1 298 ? -52.315 -10.545 75.238 1.00 78.12 298 GLN A O 1
ATOM 2472 N N . GLN A 1 299 ? -50.227 -10.997 74.560 1.00 83.25 299 GLN A N 1
ATOM 2473 C CA . GLN A 1 299 ? -49.983 -12.036 75.567 1.00 83.25 299 GLN A CA 1
ATOM 2474 C C . GLN A 1 299 ? -49.986 -11.474 76.993 1.00 83.25 299 GLN A C 1
ATOM 2476 O O . GLN A 1 299 ? -50.507 -12.123 77.898 1.00 83.25 299 GLN A O 1
ATOM 2481 N N . GLN A 1 300 ? -49.428 -10.278 77.206 1.00 83.06 300 GLN A N 1
ATOM 2482 C CA . GLN A 1 300 ? -49.465 -9.617 78.509 1.00 83.06 300 GLN A CA 1
ATOM 2483 C C . GLN A 1 300 ? -50.899 -9.240 78.896 1.00 83.06 300 GLN A C 1
ATOM 2485 O O . GLN A 1 300 ? -51.337 -9.589 79.985 1.00 83.06 300 GLN A O 1
ATOM 2490 N N . HIS A 1 301 ? -51.666 -8.643 77.980 1.00 73.81 301 HIS A N 1
ATOM 2491 C CA . HIS A 1 301 ? -53.084 -8.356 78.199 1.00 73.81 301 HIS A CA 1
ATOM 2492 C C . HIS A 1 301 ? -53.905 -9.624 78.482 1.00 73.81 301 HIS A C 1
ATOM 2494 O O . HIS A 1 301 ? -54.782 -9.600 79.345 1.00 73.81 301 HIS A O 1
ATOM 2500 N N . ALA A 1 302 ? -53.614 -10.743 77.810 1.00 73.88 302 ALA A N 1
ATOM 2501 C CA . ALA A 1 302 ? -54.246 -12.033 78.091 1.00 73.88 302 ALA A CA 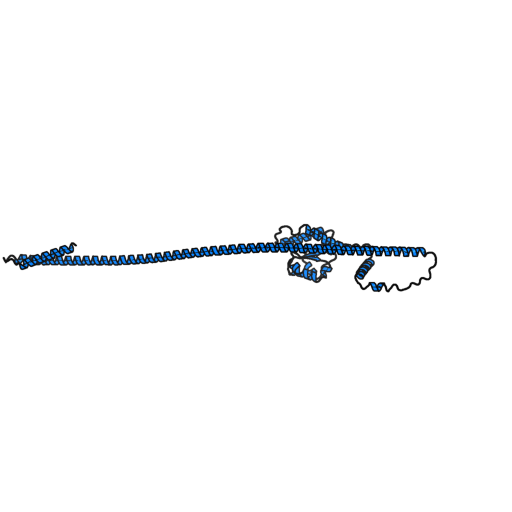1
ATOM 2502 C C . ALA A 1 302 ? -53.927 -12.535 79.514 1.00 73.88 302 ALA A C 1
ATOM 2504 O O . ALA A 1 302 ? -54.822 -12.972 80.230 1.00 73.88 302 ALA A O 1
ATOM 2505 N N . LYS A 1 303 ? -52.675 -12.402 79.971 1.00 78.81 303 LYS A N 1
ATOM 2506 C CA . LYS A 1 303 ? -52.286 -12.742 81.352 1.00 78.81 303 LYS A CA 1
ATOM 2507 C C . LYS A 1 303 ? -52.920 -11.819 82.390 1.00 78.81 303 LYS A C 1
ATOM 2509 O O . LYS A 1 303 ? -53.342 -12.285 83.447 1.00 78.81 303 LYS A O 1
ATOM 2514 N N . ASP A 1 304 ? -52.996 -10.523 82.102 1.00 75.25 304 ASP A N 1
ATOM 2515 C CA . ASP A 1 304 ? -53.594 -9.533 83.002 1.00 75.25 304 ASP A CA 1
ATOM 2516 C C . ASP A 1 304 ? -55.111 -9.760 83.126 1.00 75.25 304 ASP A C 1
ATOM 2518 O O . ASP A 1 304 ? -55.666 -9.700 84.223 1.00 75.25 304 ASP A O 1
ATOM 2522 N N . THR A 1 305 ? -55.784 -10.103 82.022 1.00 71.88 305 THR A N 1
ATOM 2523 C CA . THR A 1 305 ? -57.210 -10.478 82.028 1.00 71.88 305 THR A CA 1
ATOM 2524 C C . THR A 1 305 ? -57.460 -11.804 82.743 1.00 71.88 305 THR A C 1
ATOM 2526 O O . THR A 1 305 ? -58.419 -11.902 83.507 1.00 71.88 305 THR A O 1
ATOM 2529 N N . GLU A 1 306 ? -56.586 -12.800 82.586 1.00 75.62 306 GLU A N 1
ATOM 2530 C CA . GLU A 1 306 ? -56.662 -14.064 83.330 1.00 75.62 306 GLU A CA 1
ATOM 2531 C C . GLU A 1 306 ? -56.446 -13.855 84.840 1.00 75.62 306 GLU A C 1
ATOM 2533 O O . GLU A 1 306 ? -57.202 -14.381 85.660 1.00 75.62 306 GLU A O 1
ATOM 2538 N N . SER A 1 307 ? -55.488 -13.002 85.215 1.00 71.62 307 SER A N 1
ATOM 2539 C CA . SER A 1 307 ? -55.232 -12.612 86.609 1.00 71.62 307 SER A CA 1
ATOM 2540 C C . SER A 1 307 ? -56.430 -11.878 87.218 1.00 71.62 307 SER A C 1
ATOM 2542 O O . SER A 1 307 ? -56.826 -12.172 88.345 1.00 71.62 307 SER A O 1
ATOM 2544 N N . LEU A 1 308 ? -57.062 -10.968 86.466 1.00 60.44 308 LEU A N 1
ATOM 2545 C CA . LEU A 1 308 ? -58.304 -10.307 86.878 1.00 60.44 308 LEU A CA 1
ATOM 2546 C C . LEU A 1 308 ? -59.450 -11.310 87.049 1.00 60.44 308 LEU A C 1
ATOM 2548 O O . LEU A 1 308 ? -60.174 -11.234 88.040 1.00 60.44 308 LE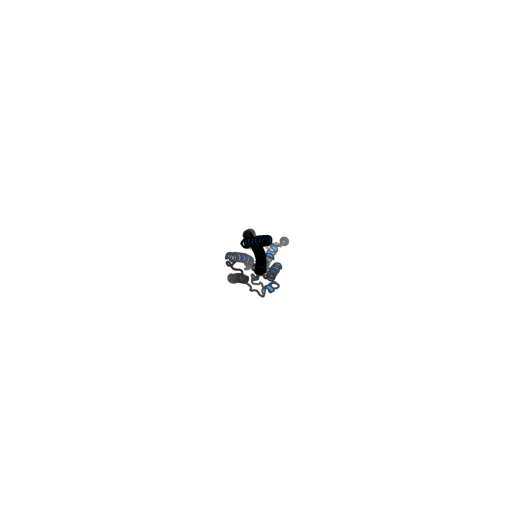U A O 1
ATOM 2552 N N . HIS A 1 309 ? -59.593 -12.280 86.142 1.00 63.41 309 HIS A N 1
ATOM 2553 C CA . HIS A 1 309 ? -60.583 -13.350 86.276 1.00 63.41 309 HIS A CA 1
ATOM 2554 C C . HIS A 1 309 ? -60.364 -14.194 87.539 1.00 63.41 309 HIS A C 1
ATOM 2556 O O . HIS A 1 309 ? -61.330 -14.482 88.249 1.00 63.41 309 HIS A O 1
ATOM 2562 N N . GLN A 1 310 ? -59.117 -14.545 87.866 1.00 71.50 310 GLN A N 1
ATOM 2563 C CA . GLN A 1 310 ? -58.785 -15.256 89.107 1.00 71.50 310 GLN A CA 1
ATOM 2564 C C . GLN A 1 310 ? -59.125 -14.423 90.351 1.00 71.50 310 GLN A C 1
ATOM 2566 O O . GLN A 1 310 ? -59.735 -14.941 91.284 1.00 71.50 310 GLN A O 1
ATOM 2571 N N . LEU A 1 311 ? -58.815 -13.124 90.344 1.00 60.94 311 LEU A N 1
ATOM 2572 C CA . LEU A 1 311 ? -59.093 -12.205 91.456 1.00 60.94 311 LEU A CA 1
ATOM 2573 C C . LEU A 1 311 ? -60.600 -11.985 91.672 1.00 60.94 311 LEU A C 1
ATOM 2575 O O . LEU A 1 311 ? -61.071 -11.905 92.812 1.00 60.94 311 LEU A O 1
ATOM 2579 N N . VAL A 1 312 ? -61.370 -11.934 90.580 1.00 60.59 312 VAL A N 1
ATOM 2580 C CA . VAL A 1 312 ? -62.838 -11.878 90.608 1.00 60.59 312 VAL A CA 1
ATOM 2581 C C . VAL A 1 312 ? -63.415 -13.182 91.158 1.00 60.59 312 VAL A C 1
ATOM 2583 O O . VAL A 1 312 ? -64.259 -13.129 92.051 1.00 60.59 312 VAL 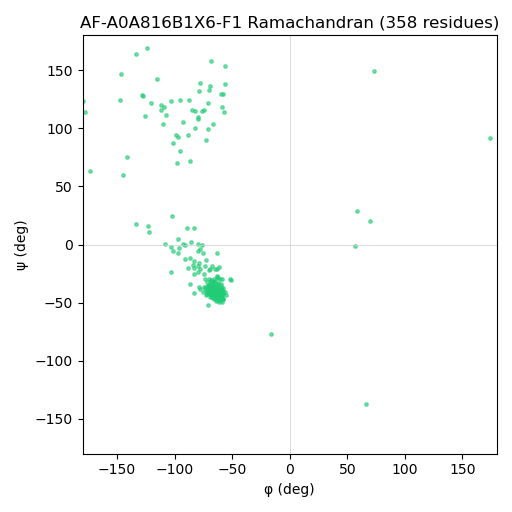A O 1
ATOM 2586 N N . ASN A 1 313 ? -62.936 -14.343 90.705 1.00 66.25 313 ASN A N 1
ATOM 2587 C CA . ASN A 1 313 ? -63.397 -15.640 91.207 1.00 66.25 313 ASN A CA 1
ATOM 2588 C C . ASN A 1 313 ? -63.063 -15.833 92.691 1.00 66.25 313 ASN A C 1
ATOM 2590 O O . ASN A 1 313 ? -63.933 -16.229 93.460 1.00 66.25 313 ASN A O 1
ATOM 2594 N N . GLN A 1 314 ? -61.861 -15.454 93.128 1.00 68.12 314 GLN A N 1
ATOM 2595 C CA . GLN A 1 314 ? -61.470 -15.501 94.538 1.00 68.12 314 GLN A CA 1
ATOM 2596 C C . GLN A 1 314 ? -62.308 -14.539 95.396 1.00 68.12 314 GLN A C 1
ATOM 2598 O O . GLN A 1 314 ? -62.703 -14.873 96.512 1.00 68.12 314 GLN A O 1
ATOM 2603 N N . SER A 1 315 ? -62.648 -13.356 94.871 1.00 58.88 315 SER A N 1
ATOM 2604 C CA . SER A 1 315 ? -63.570 -12.429 95.542 1.00 58.88 315 SER A CA 1
ATOM 2605 C C . SER A 1 315 ? -64.996 -12.979 95.614 1.00 58.88 315 SER A C 1
ATOM 2607 O O . SER A 1 315 ? -65.670 -12.787 96.624 1.00 58.88 315 SER A O 1
ATOM 2609 N N . LEU A 1 316 ? -65.462 -13.691 94.583 1.00 59.25 316 LEU A N 1
ATOM 2610 C CA . LEU A 1 316 ? -66.760 -14.371 94.580 1.00 59.25 316 LEU A CA 1
ATOM 2611 C C . LEU A 1 316 ? -66.792 -15.548 95.565 1.00 59.25 316 LEU A C 1
ATOM 2613 O O . LEU A 1 316 ? -67.771 -15.694 96.292 1.00 59.25 316 LEU A O 1
ATOM 2617 N N . GLU A 1 317 ? -65.728 -16.346 95.651 1.00 67.38 317 GLU A N 1
ATOM 2618 C CA . GLU A 1 317 ? -65.591 -17.430 96.633 1.00 67.38 317 GLU A CA 1
ATOM 2619 C C . GLU A 1 317 ? -65.549 -16.896 98.067 1.00 67.38 317 GLU A C 1
ATOM 2621 O O . GLU A 1 317 ? -66.292 -17.379 98.924 1.00 67.38 317 GLU A O 1
ATOM 2626 N N . ASN A 1 318 ? -64.767 -15.842 98.316 1.00 63.94 318 ASN A N 1
ATOM 2627 C CA . ASN A 1 318 ? -64.736 -15.161 99.609 1.00 63.94 318 ASN A CA 1
ATOM 2628 C C . ASN A 1 318 ? -66.113 -14.577 99.958 1.00 63.94 318 ASN A C 1
ATOM 2630 O O . ASN A 1 318 ? -66.589 -14.747 101.078 1.00 63.94 318 ASN A O 1
ATOM 2634 N N . ASN A 1 319 ? -66.806 -13.950 99.002 1.00 56.72 319 ASN A N 1
ATOM 2635 C CA . ASN A 1 319 ? -68.164 -13.448 99.219 1.00 56.72 319 ASN A CA 1
ATOM 2636 C C . ASN A 1 319 ? -69.170 -14.578 99.479 1.00 56.72 319 ASN A C 1
ATOM 2638 O O . ASN A 1 319 ? -70.031 -14.422 100.339 1.00 56.72 319 ASN A O 1
ATOM 2642 N N . ASN A 1 320 ? -69.046 -15.734 98.826 1.00 56.97 320 ASN A N 1
ATOM 2643 C CA . ASN A 1 320 ? -69.870 -16.913 99.115 1.00 56.97 320 ASN A CA 1
ATOM 2644 C C . ASN A 1 320 ? -69.581 -17.494 100.514 1.00 56.97 320 ASN A C 1
ATOM 2646 O O . ASN A 1 320 ? -70.506 -17.922 101.212 1.00 56.97 320 ASN A O 1
ATOM 2650 N N . GLN A 1 321 ? -68.329 -17.448 100.983 1.00 58.44 321 GLN A N 1
ATOM 2651 C CA . GLN A 1 321 ? -67.986 -17.763 102.376 1.00 58.44 321 GLN A CA 1
ATOM 2652 C C . GLN A 1 321 ? -68.601 -16.755 103.362 1.00 58.44 321 GLN A C 1
ATOM 2654 O O . GLN A 1 321 ? -69.175 -17.154 104.375 1.00 58.44 321 GLN A O 1
ATOM 2659 N N . TYR A 1 322 ? -68.586 -15.457 103.047 1.00 54.38 322 TYR A N 1
ATOM 2660 C CA . TYR A 1 322 ? -69.283 -14.444 103.847 1.00 54.38 322 TYR A CA 1
ATOM 2661 C C . TYR A 1 322 ? -70.806 -14.642 103.853 1.00 54.38 322 TYR A C 1
ATOM 2663 O O . TYR A 1 322 ? -71.424 -14.530 104.910 1.00 54.38 322 TYR A O 1
ATOM 2671 N N . PHE A 1 323 ? -71.418 -14.992 102.719 1.00 53.22 323 PHE A N 1
ATOM 2672 C CA . PHE A 1 323 ? -72.854 -15.275 102.629 1.00 53.22 323 PHE A CA 1
ATOM 2673 C C . PHE A 1 323 ? -73.258 -16.529 103.411 1.00 53.22 323 PHE A C 1
ATOM 2675 O O . PHE A 1 323 ? -74.306 -16.530 104.052 1.00 53.22 323 PHE A O 1
ATOM 2682 N N . SER A 1 324 ? -72.428 -17.573 103.422 1.00 54.34 324 SER A N 1
ATOM 2683 C CA . SER A 1 324 ? -72.668 -18.775 104.236 1.00 54.34 324 SER A CA 1
ATOM 2684 C C . SER A 1 324 ? -72.496 -18.522 105.742 1.00 54.34 324 SER A C 1
ATOM 2686 O O . SER A 1 324 ? -73.295 -19.030 106.527 1.00 54.34 324 SER A O 1
ATOM 2688 N N . LEU A 1 325 ? -71.561 -17.658 106.155 1.00 50.59 325 LEU A N 1
ATOM 2689 C CA . LEU A 1 325 ? -71.454 -17.159 107.538 1.00 50.59 325 LEU A CA 1
ATOM 2690 C C . LEU A 1 325 ? -72.666 -16.303 107.953 1.00 50.59 325 LEU A C 1
ATOM 2692 O O . LEU A 1 325 ? -73.214 -16.485 109.043 1.00 50.59 325 LEU A O 1
ATOM 2696 N N . LEU A 1 326 ? -73.145 -15.432 107.062 1.00 48.28 326 LEU A N 1
ATOM 2697 C CA . LEU A 1 326 ? -74.359 -14.633 107.258 1.00 48.28 326 LEU A CA 1
ATOM 2698 C C . LEU A 1 326 ? -75.616 -15.502 107.381 1.00 48.28 326 LEU A C 1
ATOM 2700 O O . LEU A 1 326 ? -76.465 -15.241 108.233 1.00 48.28 326 LEU A O 1
ATOM 2704 N N . HIS A 1 327 ? -75.716 -16.577 106.596 1.00 51.16 327 HIS A N 1
ATOM 2705 C CA . HIS A 1 327 ? -76.854 -17.496 106.645 1.00 51.16 327 HIS A CA 1
ATOM 2706 C C . HIS A 1 327 ? -76.906 -18.329 107.941 1.00 51.16 327 HIS A C 1
ATOM 2708 O O . HIS A 1 327 ? -77.980 -18.806 108.320 1.00 51.16 327 HIS A O 1
ATOM 2714 N N . VAL A 1 328 ? -75.772 -18.475 108.640 1.00 49.94 328 VAL A N 1
ATOM 2715 C CA . VAL A 1 328 ? -75.673 -19.145 109.947 1.00 49.94 328 VAL A CA 1
ATOM 2716 C C . VAL A 1 328 ? -75.955 -18.179 111.106 1.00 49.94 328 VAL A C 1
ATOM 2718 O O . VAL A 1 328 ? -76.592 -18.582 112.078 1.00 49.94 328 VAL A O 1
ATOM 2721 N N . GLN A 1 329 ? -75.589 -16.897 111.002 1.00 45.78 329 GLN A N 1
ATOM 2722 C CA . GLN A 1 329 ? -75.868 -15.913 112.062 1.00 45.78 329 GLN A CA 1
ATOM 2723 C C . GLN A 1 329 ? -77.285 -15.315 112.016 1.00 45.78 329 GLN A C 1
ATOM 2725 O O . GLN A 1 329 ? -77.831 -14.961 113.061 1.00 45.78 329 GLN A O 1
ATOM 2730 N N . HIS A 1 330 ? -77.955 -15.279 110.859 1.00 45.00 330 HIS A N 1
ATOM 2731 C CA . HIS A 1 330 ? -79.293 -14.676 110.764 1.00 45.00 330 HIS A CA 1
ATOM 2732 C C . HIS A 1 330 ? -80.451 -15.522 111.325 1.00 45.00 330 HIS A C 1
ATOM 2734 O O . HIS A 1 330 ? -81.593 -15.063 111.332 1.00 45.00 330 HIS A O 1
ATOM 2740 N N . ARG A 1 331 ? -80.192 -16.727 111.855 1.00 44.88 331 ARG A N 1
ATOM 2741 C CA . ARG A 1 331 ? -81.206 -17.480 112.619 1.00 44.88 331 ARG A CA 1
ATOM 2742 C C . ARG A 1 331 ? -81.366 -17.011 114.069 1.00 44.88 331 ARG A C 1
ATOM 2744 O O . ARG A 1 331 ? -82.280 -17.489 114.734 1.00 44.88 331 ARG A O 1
ATOM 2751 N N . GLN A 1 332 ? -80.538 -16.084 114.559 1.00 48.00 332 GLN A N 1
ATOM 2752 C CA . GLN A 1 332 ? -80.619 -15.589 115.937 1.00 48.00 332 GLN A CA 1
ATOM 2753 C C . GLN A 1 332 ? -80.264 -14.094 116.066 1.00 48.00 332 GLN A C 1
ATOM 2755 O O . GLN A 1 332 ? -79.331 -13.761 116.780 1.00 48.00 332 GLN A O 1
ATOM 2760 N N . ALA A 1 333 ? -80.989 -13.183 115.402 1.00 47.69 333 ALA A N 1
ATOM 2761 C CA . ALA A 1 333 ? -81.166 -11.787 115.855 1.00 47.69 333 ALA A CA 1
ATOM 2762 C C . ALA A 1 333 ? -82.056 -10.990 114.885 1.00 47.69 333 ALA A C 1
ATOM 2764 O O . ALA A 1 333 ? -81.744 -10.850 113.705 1.00 47.69 333 ALA A O 1
ATOM 2765 N N . ASN A 1 334 ? -83.140 -10.407 115.403 1.00 45.94 334 ASN A N 1
ATOM 2766 C CA . ASN A 1 334 ? -83.972 -9.421 114.709 1.00 45.94 334 ASN A CA 1
ATOM 2767 C C . ASN A 1 334 ? -83.411 -8.004 114.916 1.00 45.94 334 ASN A C 1
ATOM 2769 O O . ASN A 1 334 ? -84.010 -7.203 115.630 1.00 45.94 334 ASN A O 1
ATOM 2773 N N . GLN A 1 335 ? -82.278 -7.674 114.297 1.00 50.53 335 GLN A N 1
ATOM 2774 C CA . GLN A 1 335 ? -81.882 -6.277 114.091 1.00 50.53 335 GLN A CA 1
ATOM 2775 C C . GLN A 1 335 ? -81.095 -6.144 112.785 1.00 50.53 335 GLN A C 1
ATOM 2777 O O . GLN A 1 335 ? -80.123 -6.852 112.548 1.00 50.53 335 GLN A O 1
ATOM 2782 N N . PHE A 1 336 ? -81.579 -5.263 111.914 1.00 50.16 336 PHE A N 1
ATOM 2783 C CA . PHE A 1 336 ? -81.044 -5.030 110.578 1.00 50.16 336 PHE A CA 1
ATOM 2784 C C . PHE A 1 336 ? -79.809 -4.123 110.686 1.00 50.16 336 PHE A C 1
ATOM 2786 O O . PHE A 1 336 ? -79.942 -2.943 111.016 1.00 50.16 336 PHE A O 1
ATOM 2793 N N . ASP A 1 337 ? -78.610 -4.661 110.446 1.00 55.69 337 ASP A N 1
ATOM 2794 C CA . ASP A 1 337 ? -77.367 -3.885 110.518 1.00 55.69 337 ASP A CA 1
ATOM 2795 C C . ASP A 1 337 ? -77.135 -3.107 109.212 1.00 55.69 337 ASP A C 1
ATOM 2797 O O . ASP A 1 337 ? -76.687 -3.632 108.187 1.00 55.69 337 ASP A O 1
ATOM 2801 N N . PHE A 1 338 ? -77.468 -1.818 109.253 1.00 52.09 338 PHE A N 1
ATOM 2802 C CA . PHE A 1 338 ? -77.365 -0.891 108.128 1.00 52.09 338 PHE A CA 1
ATOM 2803 C C . PHE A 1 338 ? -75.931 -0.762 107.585 1.00 52.09 338 PHE A C 1
ATOM 2805 O O . PHE A 1 338 ? -75.744 -0.561 106.384 1.00 52.09 338 PHE A O 1
ATOM 2812 N N . ASN A 1 339 ? -74.903 -0.943 108.423 1.00 56.75 339 ASN A N 1
ATOM 2813 C CA . ASN A 1 339 ? -73.512 -0.888 107.963 1.00 56.75 339 ASN A CA 1
ATOM 2814 C C . ASN A 1 339 ? -73.160 -2.064 107.052 1.00 56.75 339 ASN A C 1
ATOM 2816 O O . ASN A 1 339 ? -72.375 -1.912 106.113 1.00 56.75 339 ASN A O 1
ATOM 2820 N N . LEU A 1 340 ? -73.755 -3.229 107.298 1.00 58.16 340 LEU A N 1
ATOM 2821 C CA . LEU A 1 340 ? -73.549 -4.402 106.461 1.00 58.16 340 LEU A CA 1
ATOM 2822 C C . LEU A 1 340 ? -74.260 -4.247 105.113 1.00 58.16 340 LEU A C 1
ATOM 2824 O O . LEU A 1 340 ? -73.677 -4.546 104.072 1.00 58.16 340 LEU A O 1
ATOM 2828 N N . PHE A 1 341 ? -75.473 -3.686 105.123 1.00 58.09 341 PHE A N 1
ATOM 2829 C CA . PHE A 1 341 ? -76.208 -3.345 103.904 1.00 58.09 341 PHE A CA 1
ATOM 2830 C C . PHE A 1 341 ? -75.438 -2.336 103.038 1.00 58.09 341 PHE A C 1
ATOM 2832 O O . PHE A 1 341 ? -75.274 -2.550 101.837 1.00 58.09 341 PHE A O 1
ATOM 2839 N N . MET A 1 342 ? -74.882 -1.283 103.645 1.00 64.12 342 MET A N 1
ATOM 2840 C CA . MET A 1 342 ? -74.096 -0.282 102.917 1.00 64.12 342 MET A CA 1
ATOM 2841 C C . MET A 1 342 ? -72.803 -0.858 102.331 1.00 64.12 342 MET A C 1
ATOM 2843 O O . MET A 1 342 ? -72.467 -0.541 101.190 1.00 64.12 342 MET A O 1
ATOM 2847 N N . LYS A 1 343 ? -72.118 -1.765 103.041 1.00 64.62 343 LYS A N 1
ATOM 2848 C CA . LYS A 1 343 ? -70.964 -2.487 102.479 1.00 64.62 343 LYS A CA 1
ATOM 2849 C C . LYS A 1 343 ? -71.362 -3.354 101.284 1.00 64.62 343 LYS A C 1
ATOM 2851 O O . LYS A 1 343 ? -70.634 -3.396 100.294 1.00 64.62 343 LYS A O 1
ATOM 2856 N N . LEU A 1 344 ? -72.528 -3.996 101.333 1.00 61.78 344 LEU A N 1
ATOM 2857 C CA . LEU A 1 344 ? -73.021 -4.850 100.251 1.00 61.78 344 LEU A CA 1
ATOM 2858 C C . LEU A 1 344 ? -73.371 -4.034 98.995 1.00 61.78 344 LEU A C 1
ATOM 2860 O O . LEU A 1 344 ? -72.945 -4.381 97.895 1.00 61.78 344 LEU A O 1
ATOM 2864 N N . VAL A 1 345 ? -74.043 -2.892 99.163 1.00 66.88 345 VAL A N 1
ATOM 2865 C CA . VAL A 1 345 ? -74.332 -1.944 98.073 1.00 66.88 345 VAL A CA 1
ATOM 2866 C C . VAL A 1 345 ? -73.042 -1.396 97.457 1.00 66.88 345 VAL A C 1
ATOM 2868 O O . VAL A 1 345 ? -72.905 -1.363 96.235 1.00 66.88 345 VAL A O 1
ATOM 2871 N N . GLN A 1 346 ? -72.059 -1.028 98.281 1.00 69.69 346 GLN A N 1
ATOM 2872 C CA . GLN A 1 346 ? -70.771 -0.519 97.805 1.00 69.69 346 GLN A CA 1
ATOM 2873 C C . GLN A 1 346 ? -69.985 -1.584 97.019 1.00 69.69 346 GLN A C 1
ATOM 2875 O O . GLN A 1 346 ? -69.365 -1.269 96.004 1.00 69.69 346 GLN A O 1
ATOM 2880 N N . THR A 1 347 ? -70.087 -2.852 97.428 1.00 68.81 347 THR A N 1
ATOM 2881 C CA . THR A 1 347 ? -69.473 -3.992 96.727 1.00 68.81 347 THR A CA 1
ATOM 2882 C C . THR A 1 347 ? -70.151 -4.256 95.377 1.00 68.81 347 THR A C 1
ATOM 2884 O O . THR A 1 347 ? -69.465 -4.476 94.382 1.00 68.81 347 THR A O 1
ATOM 2887 N N . ILE A 1 348 ? -71.486 -4.158 95.302 1.00 70.19 348 ILE A N 1
ATOM 2888 C CA . ILE A 1 348 ? -72.240 -4.305 94.043 1.00 70.19 348 ILE A CA 1
ATOM 2889 C C . ILE A 1 348 ? -71.901 -3.179 93.058 1.00 70.19 348 ILE A C 1
ATOM 2891 O O . ILE A 1 348 ? -71.705 -3.440 91.873 1.00 70.19 348 ILE A O 1
ATOM 2895 N N . ILE A 1 349 ? -71.779 -1.936 93.533 1.00 72.50 349 ILE A N 1
ATOM 2896 C CA . ILE A 1 349 ? -71.403 -0.795 92.684 1.00 72.50 349 ILE A CA 1
ATOM 2897 C C . ILE A 1 349 ? -69.991 -0.984 92.111 1.00 72.50 349 ILE A C 1
ATOM 2899 O O . ILE A 1 349 ? -69.802 -0.769 90.915 1.00 72.50 349 ILE A O 1
ATOM 2903 N N . LEU A 1 350 ? -69.033 -1.439 92.928 1.00 70.50 350 LEU A N 1
ATOM 2904 C CA . LEU A 1 350 ? -67.670 -1.775 92.494 1.00 70.50 350 LEU A CA 1
ATOM 2905 C C . LEU A 1 350 ? -67.643 -2.912 91.462 1.00 70.50 350 LEU A C 1
ATOM 2907 O O . LEU A 1 350 ? -66.886 -2.849 90.497 1.00 70.50 350 LEU A O 1
ATOM 2911 N N . LEU A 1 351 ? -68.491 -3.929 91.628 1.00 68.12 351 LEU A N 1
ATOM 2912 C CA . LEU A 1 351 ? -68.594 -5.037 90.678 1.00 68.12 351 LEU A CA 1
ATOM 2913 C C . LEU A 1 351 ? -69.164 -4.569 89.325 1.00 68.12 351 LEU A C 1
ATOM 2915 O O . LEU A 1 351 ? -68.656 -4.940 88.267 1.00 68.12 351 LEU A O 1
ATOM 2919 N N . CYS A 1 352 ? -70.188 -3.712 89.351 1.00 70.12 352 CYS A N 1
ATOM 2920 C CA . CYS A 1 352 ? -70.810 -3.157 88.149 1.00 70.12 352 CYS A CA 1
ATOM 2921 C C . CYS A 1 352 ? -69.873 -2.219 87.372 1.00 70.12 352 CYS A C 1
ATOM 2923 O O . CYS A 1 352 ? -69.865 -2.256 86.140 1.00 70.12 352 CYS A O 1
ATOM 2925 N N . THR A 1 353 ? -69.061 -1.402 88.051 1.00 70.44 353 THR A N 1
ATOM 2926 C CA . THR A 1 353 ? -68.062 -0.552 87.381 1.00 70.44 353 THR A CA 1
ATOM 2927 C C . THR A 1 353 ? -66.923 -1.369 86.780 1.00 70.44 353 THR A C 1
ATOM 2929 O O . THR A 1 353 ? -66.505 -1.071 85.662 1.00 70.44 353 THR A O 1
ATOM 2932 N N . LEU A 1 354 ? -66.474 -2.439 87.445 1.00 66.12 354 LEU A N 1
ATOM 2933 C CA . LEU A 1 354 ? -65.456 -3.339 86.892 1.00 66.12 354 LEU A CA 1
ATOM 2934 C C . LEU A 1 354 ? -65.951 -4.046 85.617 1.00 66.12 354 LEU A C 1
ATOM 2936 O O . LEU A 1 354 ? -65.239 -4.106 84.615 1.00 66.12 354 LEU A O 1
ATOM 2940 N N . LEU A 1 355 ? -67.205 -4.515 85.621 1.00 64.69 355 LEU A N 1
ATOM 2941 C CA . LEU A 1 355 ? -67.842 -5.143 84.457 1.00 64.69 355 LEU A CA 1
ATOM 2942 C C . LEU A 1 355 ? -68.041 -4.169 83.285 1.00 64.69 355 LEU A C 1
ATOM 2944 O O . LEU A 1 355 ? -67.972 -4.583 82.130 1.00 64.69 355 LEU A O 1
ATOM 2948 N N . ALA A 1 356 ? -68.266 -2.881 83.555 1.00 65.19 356 ALA A N 1
ATOM 2949 C CA . ALA A 1 356 ? -68.379 -1.859 82.514 1.00 65.19 356 ALA A CA 1
ATOM 2950 C C . ALA A 1 356 ? -67.028 -1.533 81.850 1.00 65.19 356 ALA A C 1
ATOM 2952 O O . ALA A 1 356 ? -66.998 -1.233 80.657 1.00 65.19 356 ALA A O 1
ATOM 2953 N N . VAL A 1 357 ? -65.922 -1.614 82.599 1.00 63.75 357 VAL A N 1
ATOM 2954 C CA . VAL A 1 357 ? -64.560 -1.409 82.076 1.00 63.75 357 VAL A CA 1
ATOM 2955 C C . VAL A 1 357 ? -64.103 -2.593 81.225 1.00 63.75 357 VAL A C 1
ATOM 2957 O O . VAL A 1 357 ? -63.498 -2.374 80.188 1.00 63.75 357 VAL A O 1
ATOM 2960 N N . LEU A 1 358 ? -64.449 -3.827 81.602 1.00 56.91 358 LEU A N 1
ATOM 2961 C CA . LEU A 1 358 ? -64.085 -5.037 80.847 1.00 56.91 358 LEU A CA 1
ATOM 2962 C C . LEU A 1 358 ? -64.865 -5.226 79.531 1.00 56.91 358 LEU A C 1
ATOM 2964 O O . LEU A 1 358 ? -64.508 -6.083 78.728 1.00 56.91 358 LEU A O 1
ATOM 2968 N N . LYS A 1 359 ? -65.952 -4.473 79.317 1.00 51.41 359 LYS A N 1
ATOM 2969 C CA . LYS A 1 359 ? -66.807 -4.571 78.118 1.00 51.41 359 LYS A CA 1
ATOM 2970 C C . LYS A 1 359 ? -66.475 -3.527 77.039 1.00 51.41 359 LYS A C 1
ATOM 2972 O O . LYS A 1 359 ? -67.076 -3.566 75.966 1.00 51.41 359 LYS A O 1
ATOM 2977 N N . LYS A 1 360 ? -65.582 -2.585 77.344 1.00 44.28 360 LYS A N 1
ATOM 2978 C CA . LYS A 1 360 ? -64.971 -1.636 76.405 1.00 44.28 360 LYS A CA 1
ATOM 2979 C C . LYS A 1 360 ? -63.619 -2.178 75.974 1.00 44.28 360 LYS A C 1
ATOM 2981 O O . LYS A 1 360 ? -63.281 -1.943 74.796 1.00 44.28 360 LYS A O 1
#

pLDDT: mean 71.74, std 18.0, range [37.34, 96.06]